Protein AF-A0A561E0Z5-F1 (afdb_monomer_lite)

Foldseek 3Di:
DDDDDDDDDDDDDDDDDDDPPDDPPPDPDPPLLDLDLLAHAQWKFKQLAQDSPSSDGPDIDRWFFKDFDDPRFAWIKIAANYDQFKWKWFAQDHRRHRTDDTDTHGDMDTDGCNSTGIMGIGHDDDLQPWFKAWEALAAQDLVVQVVLCVQAVDRGQEYEFEQEPSDCVHRNDHAALVSLVSCVVVNYWYAYEHEDDDDQEALVVLLVSLLRSLVRCCVGNVADQAAHYEYEDDDAHALSSLLSNCVNNVVSRYAYAYEDELVDDRRLVSLLSNVVPPPQLAHAYAYAPDQDPPQERYDVRDDGLVRGDDRRNHGHDSFKYQRADCVRHVHNITMMIGRPPPINTRD

pLDDT: mean 87.63, std 17.56, range [29.02, 98.75]

Radius of gyration: 26.98 Å; chains: 1; bounding box: 62×40×118 Å

Structure (mmCIF, N/CA/C/O backbone):
data_AF-A0A561E0Z5-F1
#
_entry.id   AF-A0A561E0Z5-F1
#
loop_
_atom_site.group_PDB
_atom_site.id
_atom_site.type_symbol
_atom_site.label_atom_id
_atom_site.label_alt_id
_atom_site.label_comp_id
_atom_site.label_asym_id
_atom_site.label_entity_id
_atom_site.label_seq_id
_atom_site.pdbx_PDB_ins_code
_atom_site.Cartn_x
_atom_site.Cartn_y
_atom_site.Cartn_z
_atom_site.occupancy
_atom_site.B_iso_or_equiv
_atom_site.auth_seq_id
_atom_site.auth_comp_id
_atom_site.auth_asym_id
_atom_site.auth_atom_id
_atom_site.pdbx_PDB_model_num
ATOM 1 N N . MET A 1 1 ? 36.466 -12.893 87.676 1.00 37.06 1 MET A N 1
ATOM 2 C CA . MET A 1 1 ? 37.333 -13.293 86.542 1.00 37.06 1 MET A CA 1
ATOM 3 C C . MET A 1 1 ? 36.523 -13.099 85.260 1.00 37.06 1 MET A C 1
ATOM 5 O O . MET A 1 1 ? 35.406 -13.580 85.225 1.00 37.06 1 MET A O 1
ATOM 9 N N . ARG A 1 2 ? 36.927 -12.176 84.363 1.00 38.09 2 ARG A N 1
ATOM 10 C CA . ARG A 1 2 ? 37.293 -12.450 82.946 1.00 38.09 2 ARG A CA 1
ATOM 11 C C . ARG A 1 2 ? 36.258 -13.349 82.223 1.00 38.09 2 ARG A C 1
ATOM 13 O O . ARG A 1 2 ? 36.150 -14.498 82.605 1.00 38.09 2 ARG A O 1
ATOM 20 N N . LYS A 1 3 ? 35.540 -12.966 81.156 1.00 32.44 3 LYS A N 1
ATOM 21 C CA . LYS A 1 3 ? 35.884 -12.166 79.959 1.00 32.44 3 LYS A CA 1
ATOM 22 C C . LYS A 1 3 ? 34.632 -12.051 79.042 1.00 32.44 3 LYS A C 1
ATOM 24 O O . LYS A 1 3 ? 33.872 -13.005 79.015 1.00 32.44 3 LYS A O 1
ATOM 29 N N . LEU A 1 4 ? 34.543 -10.938 78.285 1.00 40.97 4 LEU A N 1
ATOM 30 C CA . LEU A 1 4 ? 34.280 -10.778 76.823 1.00 40.97 4 LEU A CA 1
ATOM 31 C C . LEU A 1 4 ? 33.096 -11.554 76.183 1.00 40.97 4 LEU A C 1
ATOM 33 O O . LEU A 1 4 ? 32.949 -12.737 76.424 1.00 40.97 4 LEU A O 1
ATOM 37 N N . SER A 1 5 ? 32.301 -11.088 75.215 1.00 34.78 5 SER A N 1
ATOM 38 C CA . SER A 1 5 ? 32.174 -9.869 74.400 1.00 34.78 5 SER A CA 1
ATOM 39 C C . SER A 1 5 ? 31.054 -10.124 73.371 1.00 34.78 5 SER A C 1
ATOM 41 O O . SER A 1 5 ? 30.847 -11.277 73.000 1.00 34.78 5 SER A O 1
ATOM 43 N N . LYS A 1 6 ? 30.494 -9.047 72.797 1.00 36.75 6 LYS A N 1
ATOM 44 C CA . LYS A 1 6 ? 30.332 -8.769 71.343 1.00 36.75 6 LYS A CA 1
ATOM 45 C C . LYS A 1 6 ? 28.962 -8.168 71.005 1.00 36.75 6 LYS A C 1
ATOM 47 O O . LYS A 1 6 ? 27.970 -8.862 70.834 1.00 36.75 6 LYS A O 1
ATOM 52 N N . VAL A 1 7 ? 28.989 -6.846 70.851 1.00 40.34 7 VAL A N 1
ATOM 53 C CA . VAL A 1 7 ? 28.034 -6.029 70.097 1.00 40.34 7 VAL A CA 1
ATOM 54 C C . VAL A 1 7 ? 28.362 -6.193 68.608 1.00 40.34 7 VAL A C 1
ATOM 56 O O . VAL A 1 7 ? 29.529 -6.085 68.230 1.00 40.34 7 VAL A O 1
ATOM 59 N N . ALA A 1 8 ? 27.358 -6.478 67.779 1.00 38.62 8 ALA A N 1
ATOM 60 C CA . ALA A 1 8 ? 27.486 -6.504 66.324 1.00 38.62 8 ALA A CA 1
ATOM 61 C C . ALA A 1 8 ? 27.170 -5.116 65.748 1.00 38.62 8 ALA A C 1
ATOM 63 O O . ALA A 1 8 ? 26.176 -4.490 66.113 1.00 38.62 8 ALA A O 1
ATOM 64 N N . ALA A 1 9 ? 28.067 -4.643 64.885 1.00 37.50 9 ALA A N 1
ATOM 65 C CA . ALA A 1 9 ? 28.047 -3.332 64.261 1.00 37.50 9 ALA A CA 1
ATOM 66 C C . ALA A 1 9 ? 27.071 -3.261 63.077 1.00 37.50 9 ALA A C 1
ATOM 68 O O . ALA A 1 9 ? 26.908 -4.214 62.317 1.00 37.50 9 ALA A O 1
ATOM 69 N N . LEU A 1 10 ? 26.474 -2.081 62.926 1.00 38.50 10 LEU A N 1
ATOM 70 C CA . LEU A 1 10 ? 25.640 -1.651 61.813 1.00 38.50 10 LEU A CA 1
ATOM 71 C C . LEU A 1 10 ? 26.551 -1.268 60.631 1.00 38.50 10 LEU A C 1
ATOM 73 O O . LEU A 1 10 ? 27.353 -0.342 60.752 1.00 38.50 10 LEU A O 1
ATOM 77 N N . SER A 1 11 ? 26.449 -1.963 59.498 1.00 38.22 11 SER A N 1
ATOM 78 C CA . SER A 1 11 ? 27.146 -1.588 58.260 1.00 38.22 11 SER A CA 1
ATOM 79 C C . SER A 1 11 ? 26.185 -0.873 57.314 1.00 38.22 11 SER A C 1
ATOM 81 O O . SER A 1 11 ? 25.260 -1.472 56.773 1.00 38.22 11 SER A O 1
ATOM 83 N N . VAL A 1 12 ? 26.425 0.424 57.124 1.00 45.97 12 VAL A N 1
ATOM 84 C CA . VAL A 1 12 ? 25.827 1.252 56.072 1.00 45.97 12 VAL A CA 1
ATOM 85 C C . VAL A 1 12 ? 26.483 0.863 54.747 1.00 45.97 12 VAL A C 1
ATOM 87 O O . VAL A 1 12 ? 27.684 1.053 54.574 1.00 45.97 12 VAL A O 1
ATOM 90 N N . VAL A 1 13 ? 25.706 0.302 53.821 1.00 43.75 13 VAL A N 1
ATOM 91 C CA . VAL A 1 13 ? 26.139 0.061 52.439 1.00 43.75 13 VAL A CA 1
ATOM 92 C C . VAL A 1 13 ? 25.748 1.277 51.607 1.00 43.75 13 VAL A C 1
ATOM 94 O O . VAL A 1 13 ? 24.579 1.483 51.289 1.00 43.75 13 VAL A O 1
ATOM 97 N N . THR A 1 14 ? 26.731 2.100 51.262 1.00 42.47 14 THR A N 1
ATOM 98 C CA . THR A 1 14 ? 26.621 3.137 50.236 1.00 42.47 14 THR A CA 1
ATOM 99 C C . THR A 1 14 ? 26.687 2.481 48.854 1.00 42.47 14 THR A C 1
ATOM 101 O O . THR A 1 14 ? 27.750 2.054 48.410 1.00 42.47 14 THR A O 1
ATOM 104 N N . LEU A 1 15 ? 25.545 2.383 48.162 1.00 40.91 15 LEU A N 1
ATOM 105 C CA . LEU A 1 15 ? 25.508 2.018 46.743 1.00 40.91 15 LEU A CA 1
ATOM 106 C C . LEU A 1 15 ? 25.906 3.225 45.885 1.00 40.91 15 LEU A C 1
ATOM 108 O O . LEU A 1 15 ? 25.124 4.152 45.675 1.00 40.91 15 LEU A O 1
ATOM 112 N N . SER A 1 16 ? 27.126 3.186 45.364 1.00 40.22 16 SER A N 1
ATOM 113 C CA . SER A 1 16 ? 27.599 4.064 44.297 1.00 40.22 16 SER A CA 1
ATOM 114 C C . SER A 1 16 ? 26.973 3.623 42.968 1.00 40.22 16 SER A C 1
ATOM 116 O O . SER A 1 16 ? 27.351 2.589 42.422 1.00 40.22 16 SER A O 1
ATOM 118 N N . PHE A 1 17 ? 26.019 4.389 42.431 1.00 40.19 17 PHE A N 1
ATOM 119 C CA . PHE A 1 17 ? 25.543 4.215 41.054 1.00 40.19 17 PHE A CA 1
ATOM 120 C C . PHE A 1 17 ? 26.553 4.836 40.082 1.00 40.19 17 PHE A C 1
ATOM 122 O O . PHE A 1 17 ? 26.497 6.025 39.774 1.00 40.19 17 PHE A O 1
ATOM 129 N N . SER A 1 18 ? 27.489 4.034 39.586 1.00 38.66 18 SER A N 1
ATOM 130 C CA . SER A 1 18 ? 28.239 4.348 38.371 1.00 38.66 18 SER A CA 1
ATOM 131 C C . SER A 1 18 ? 27.321 4.119 37.170 1.00 38.66 18 SER A C 1
ATOM 133 O O . SER A 1 18 ? 26.997 2.985 36.829 1.00 38.66 18 SER A O 1
ATOM 135 N N . VAL A 1 19 ? 26.878 5.204 36.533 1.00 41.06 19 VAL A N 1
ATOM 136 C CA . VAL A 1 19 ? 26.197 5.158 35.233 1.00 41.06 19 VAL A CA 1
ATOM 137 C C . VAL A 1 19 ? 27.253 4.805 34.182 1.00 41.06 19 VAL A C 1
ATOM 139 O O . VAL A 1 19 ? 28.158 5.615 33.962 1.00 41.06 19 VAL A O 1
ATOM 142 N N . PRO A 1 20 ? 27.205 3.635 33.518 1.00 40.84 20 PRO A N 1
ATOM 143 C CA . PRO A 1 20 ? 27.996 3.454 32.318 1.00 40.84 20 PRO A CA 1
ATOM 144 C C . PRO A 1 20 ? 27.428 4.409 31.267 1.00 40.84 20 PRO A C 1
ATOM 146 O O . PRO A 1 20 ? 26.274 4.286 30.854 1.00 40.84 20 PRO A O 1
ATOM 149 N N . VAL A 1 21 ? 28.237 5.381 30.846 1.00 44.81 21 VAL A N 1
ATOM 150 C CA . VAL A 1 21 ? 28.018 6.113 29.598 1.00 44.81 21 VAL A CA 1
ATOM 151 C C . VAL A 1 21 ? 28.141 5.065 28.497 1.00 44.81 21 VAL A C 1
ATOM 153 O O . VAL A 1 21 ? 29.238 4.722 28.059 1.00 44.81 21 VAL A O 1
ATOM 156 N N . GLY A 1 22 ? 27.009 4.451 28.157 1.00 40.03 22 GLY A N 1
ATOM 157 C CA . GLY A 1 22 ? 26.916 3.466 27.099 1.00 40.03 22 GLY A CA 1
ATOM 158 C C . GLY A 1 22 ? 27.410 4.107 25.817 1.00 40.03 22 GLY A C 1
ATOM 159 O O . GLY A 1 22 ? 26.859 5.112 25.367 1.00 40.03 22 GLY A O 1
ATOM 160 N N . ALA A 1 23 ? 28.468 3.532 25.251 1.00 40.94 23 ALA A N 1
ATOM 161 C CA . ALA A 1 23 ? 28.836 3.770 23.874 1.00 40.94 23 ALA A CA 1
ATOM 162 C C . ALA A 1 23 ? 27.564 3.636 23.034 1.00 40.94 23 ALA A C 1
ATOM 164 O O . ALA A 1 23 ? 26.913 2.588 23.054 1.00 40.94 23 ALA A O 1
ATOM 165 N N . PHE A 1 24 ? 27.189 4.704 22.332 1.00 39.66 24 PHE A N 1
ATOM 166 C CA . PHE A 1 24 ? 26.231 4.595 21.249 1.00 39.66 24 PHE A CA 1
ATOM 167 C C . PHE A 1 24 ? 26.826 3.585 20.271 1.00 39.66 24 PHE A C 1
ATOM 169 O O . PHE A 1 24 ? 27.739 3.908 19.512 1.00 39.66 24 PHE A O 1
ATOM 176 N N . ALA A 1 25 ? 26.357 2.339 20.331 1.00 37.47 25 ALA A N 1
ATOM 177 C CA . ALA A 1 25 ? 26.511 1.421 19.227 1.00 37.47 25 ALA A CA 1
ATOM 178 C C . ALA A 1 25 ? 25.822 2.121 18.061 1.00 37.47 25 ALA A C 1
ATOM 180 O O . ALA A 1 25 ? 24.594 2.238 18.038 1.00 37.47 25 ALA A O 1
ATOM 181 N N . ALA A 1 26 ? 26.623 2.687 17.157 1.00 36.12 26 ALA A N 1
ATOM 182 C CA . ALA A 1 26 ? 26.130 3.152 15.881 1.00 36.12 26 ALA A CA 1
ATOM 183 C C . ALA A 1 26 ? 25.264 2.018 15.331 1.00 36.12 26 ALA A C 1
ATOM 185 O O . ALA A 1 26 ? 25.728 0.877 15.232 1.00 36.12 26 ALA A O 1
ATOM 186 N N . ALA A 1 27 ? 23.991 2.313 15.053 1.00 36.53 27 ALA A N 1
ATOM 187 C CA . ALA A 1 27 ? 23.159 1.394 14.298 1.00 36.53 27 ALA A CA 1
ATOM 188 C C . ALA A 1 27 ? 23.985 0.953 13.082 1.00 36.53 27 ALA A C 1
ATOM 190 O O . ALA A 1 27 ? 24.657 1.815 12.501 1.00 36.53 27 ALA A O 1
ATOM 191 N N . PRO A 1 28 ? 24.015 -0.343 12.720 1.00 31.77 28 PRO A N 1
ATOM 192 C CA . PRO A 1 28 ? 24.740 -0.764 11.537 1.00 31.77 28 PRO A CA 1
ATOM 193 C C . PRO A 1 28 ? 24.226 0.097 10.388 1.00 31.77 28 PRO A C 1
ATOM 195 O O . PRO A 1 28 ? 23.055 0.014 10.013 1.00 31.77 28 PRO A O 1
ATOM 198 N N . HIS A 1 29 ? 25.082 0.993 9.892 1.00 30.03 29 HIS A N 1
ATOM 199 C CA . HIS A 1 29 ? 24.828 1.677 8.642 1.00 30.03 29 HIS A CA 1
ATOM 200 C C . HIS A 1 29 ? 24.530 0.560 7.655 1.00 30.03 29 HIS A C 1
ATOM 202 O O . HIS A 1 29 ? 25.357 -0.340 7.501 1.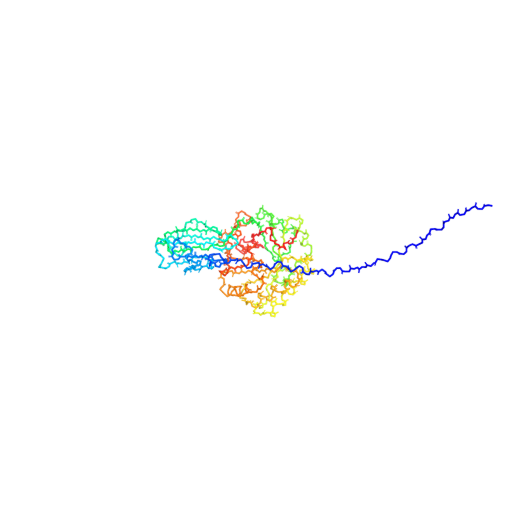00 30.03 29 HIS A O 1
ATOM 208 N N . ALA A 1 30 ? 23.335 0.575 7.059 1.00 30.59 30 ALA A N 1
ATOM 209 C CA . ALA A 1 30 ? 23.027 -0.299 5.945 1.00 30.59 30 ALA A CA 1
ATOM 210 C C . ALA A 1 30 ? 24.180 -0.130 4.957 1.00 30.59 30 ALA A C 1
ATOM 212 O O . ALA A 1 30 ? 24.370 0.953 4.397 1.00 30.59 30 ALA A O 1
ATOM 213 N N . THR A 1 31 ? 25.028 -1.151 4.852 1.00 29.02 31 THR A N 1
ATOM 214 C CA . THR A 1 31 ? 26.127 -1.146 3.905 1.00 29.02 31 THR A CA 1
ATOM 215 C C . THR A 1 31 ? 25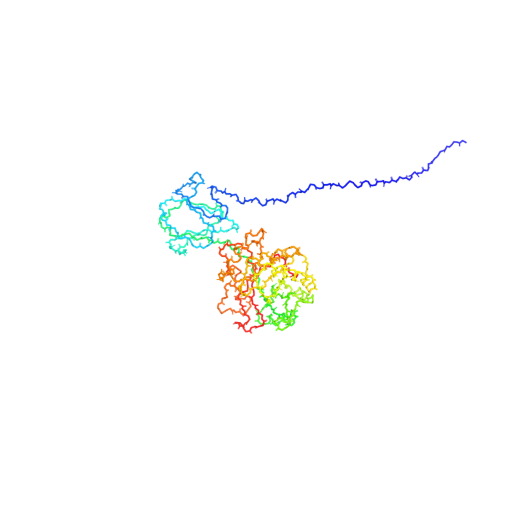.474 -0.957 2.552 1.00 29.02 31 THR A C 1
ATOM 217 O O . THR A 1 31 ? 24.605 -1.744 2.171 1.00 29.02 31 THR A O 1
ATOM 220 N N . ALA A 1 32 ? 25.819 0.137 1.867 1.00 34.12 32 ALA A N 1
ATOM 221 C CA . ALA A 1 32 ? 25.410 0.339 0.490 1.00 34.12 32 ALA A CA 1
ATOM 222 C C . ALA A 1 32 ? 25.688 -0.975 -0.239 1.00 34.12 32 ALA A C 1
ATOM 224 O O . ALA A 1 32 ? 26.821 -1.466 -0.197 1.00 34.12 32 ALA A O 1
ATOM 225 N N . ALA A 1 33 ? 24.639 -1.594 -0.785 1.00 51.72 33 ALA A N 1
ATOM 226 C CA . ALA A 1 33 ? 24.779 -2.863 -1.472 1.00 51.72 33 ALA A CA 1
ATOM 227 C C . ALA A 1 33 ? 25.887 -2.684 -2.521 1.00 51.72 33 ALA A C 1
ATOM 229 O O . ALA A 1 33 ? 25.871 -1.736 -3.312 1.00 51.72 33 ALA A O 1
ATOM 230 N N . SER A 1 34 ? 26.943 -3.485 -2.402 1.00 61.97 34 SER A N 1
ATOM 231 C CA . SER A 1 34 ? 28.213 -3.179 -3.047 1.00 61.97 34 SER A CA 1
ATOM 232 C C . SER A 1 34 ? 28.105 -3.368 -4.556 1.00 61.97 34 SER A C 1
ATOM 234 O O . SER A 1 34 ? 27.468 -4.297 -5.055 1.00 61.97 34 SER A O 1
ATOM 236 N N . SER A 1 35 ? 28.755 -2.483 -5.312 1.00 84.12 35 SER A N 1
ATOM 237 C CA . SER A 1 35 ? 28.951 -2.707 -6.739 1.00 84.12 35 SER A CA 1
ATOM 238 C C . SER A 1 35 ? 29.786 -3.975 -6.940 1.00 84.12 35 SER A C 1
ATOM 240 O O . SER A 1 35 ? 30.898 -4.063 -6.414 1.00 84.12 35 SER A O 1
ATOM 242 N N . SER A 1 36 ? 29.288 -4.923 -7.727 1.00 92.44 36 SER A N 1
ATOM 243 C CA . SER A 1 36 ? 29.967 -6.183 -8.029 1.00 92.44 36 SER A CA 1
ATOM 244 C C . SER A 1 36 ? 30.355 -6.188 -9.501 1.00 92.44 36 SER A C 1
ATOM 246 O O . SER A 1 36 ? 29.536 -5.890 -10.367 1.00 92.44 36 SER A O 1
ATOM 248 N N . HIS A 1 37 ? 31.634 -6.420 -9.799 1.00 95.56 37 HIS A N 1
ATOM 249 C CA . HIS A 1 37 ? 32.184 -6.312 -11.156 1.00 95.56 37 HIS A CA 1
ATOM 250 C C . HIS A 1 37 ? 31.862 -4.981 -11.870 1.00 95.56 37 HIS A C 1
ATOM 252 O O . HIS A 1 37 ? 31.695 -4.934 -13.090 1.00 95.56 37 HIS A O 1
ATOM 258 N N . GLY A 1 38 ? 31.752 -3.889 -11.104 1.00 94.81 38 GLY A N 1
ATOM 259 C CA . GLY A 1 38 ? 31.366 -2.558 -11.595 1.00 94.81 38 GLY A CA 1
ATOM 260 C C . GLY A 1 38 ? 29.903 -2.425 -12.032 1.00 94.81 38 GLY A C 1
ATOM 261 O O . GLY A 1 38 ? 29.507 -1.370 -12.540 1.00 94.81 38 GLY A O 1
ATOM 262 N N . CYS A 1 39 ? 29.096 -3.463 -11.804 1.00 96.75 39 CYS A N 1
ATOM 263 C CA . CYS A 1 39 ? 27.647 -3.393 -11.844 1.00 96.75 39 CYS A CA 1
ATOM 264 C C . CYS A 1 39 ? 27.135 -2.840 -10.505 1.00 96.75 39 CYS A C 1
ATOM 266 O O . CYS A 1 39 ? 27.436 -3.438 -9.469 1.00 96.75 39 CYS A O 1
ATOM 268 N N . PRO A 1 40 ? 26.425 -1.699 -10.469 1.00 94.31 40 PRO A N 1
ATOM 269 C CA . PRO A 1 40 ? 25.802 -1.202 -9.243 1.00 94.31 40 PRO A CA 1
ATOM 270 C C . PRO A 1 40 ? 24.836 -2.233 -8.653 1.00 94.31 40 PRO A C 1
ATOM 272 O O . PRO A 1 40 ? 24.281 -3.059 -9.376 1.00 94.31 40 PRO A O 1
ATOM 275 N N . ALA A 1 41 ? 24.659 -2.229 -7.335 1.00 88.06 41 ALA A N 1
ATOM 276 C CA . ALA A 1 41 ? 23.625 -3.058 -6.733 1.00 88.06 41 ALA A CA 1
ATOM 277 C C . ALA A 1 41 ? 22.241 -2.517 -7.097 1.00 88.06 41 ALA A C 1
ATOM 279 O O . ALA A 1 41 ? 22.008 -1.313 -7.018 1.00 88.06 41 ALA A O 1
ATOM 280 N N . GLY A 1 42 ? 21.329 -3.415 -7.462 1.00 86.50 42 GLY A N 1
ATOM 281 C CA . GLY A 1 42 ? 20.024 -3.048 -8.015 1.00 86.50 42 GLY A CA 1
ATOM 282 C C . GLY A 1 42 ? 19.962 -3.121 -9.542 1.00 86.50 42 GLY A C 1
ATOM 283 O O . GLY A 1 42 ? 18.858 -3.137 -10.078 1.00 86.50 42 GLY A O 1
ATOM 284 N N . ASP A 1 43 ? 21.102 -3.254 -10.227 1.00 96.06 43 ASP A N 1
ATOM 285 C CA . ASP A 1 43 ? 21.167 -3.226 -11.689 1.00 96.06 43 ASP A CA 1
ATOM 286 C C . ASP A 1 43 ? 21.317 -4.626 -12.302 1.00 96.06 43 ASP A C 1
ATOM 288 O O . ASP A 1 43 ? 21.955 -5.526 -11.751 1.00 96.06 43 ASP A O 1
ATOM 292 N N . VAL A 1 44 ? 20.812 -4.777 -13.525 1.00 97.88 44 VAL A N 1
ATOM 293 C CA . VAL A 1 44 ? 21.305 -5.770 -14.484 1.00 97.88 44 VAL A CA 1
ATOM 294 C C . VAL A 1 44 ? 22.329 -5.104 -15.385 1.00 97.88 44 VAL A C 1
ATOM 296 O O . VAL A 1 44 ? 22.066 -4.049 -15.964 1.00 97.88 44 VAL A O 1
ATOM 299 N N . CYS A 1 45 ? 23.476 -5.748 -15.566 1.00 98.31 45 CYS A N 1
ATOM 300 C CA . CYS A 1 45 ? 24.544 -5.240 -16.412 1.00 98.31 45 CYS A CA 1
ATOM 301 C C . CYS A 1 45 ? 24.879 -6.189 -17.558 1.00 98.31 45 CYS A C 1
ATOM 303 O O . CYS A 1 45 ? 24.885 -7.409 -17.392 1.00 98.31 45 CYS A O 1
ATOM 305 N N . ILE A 1 46 ? 25.212 -5.610 -18.711 1.00 98.44 46 ILE A N 1
ATOM 306 C CA . ILE A 1 46 ? 25.733 -6.329 -19.877 1.00 98.44 46 ILE A CA 1
ATOM 307 C C . ILE A 1 46 ? 27.153 -5.835 -20.142 1.00 98.44 46 ILE A C 1
ATOM 309 O O . ILE A 1 46 ? 27.402 -4.628 -20.172 1.00 98.44 46 ILE A O 1
ATOM 313 N N . TYR A 1 47 ? 28.087 -6.762 -20.324 1.00 98.31 47 TYR A N 1
ATOM 314 C CA . TYR A 1 47 ? 29.486 -6.475 -20.638 1.00 98.31 47 TYR A CA 1
ATOM 315 C C . TYR A 1 47 ? 29.731 -6.639 -22.139 1.00 98.31 47 TYR A C 1
ATOM 317 O O . TYR A 1 47 ? 29.072 -7.463 -22.771 1.00 98.31 47 TYR A O 1
ATOM 325 N N . PRO A 1 48 ? 30.689 -5.910 -22.736 1.00 96.75 48 PRO A N 1
ATOM 326 C CA . PRO A 1 48 ? 30.894 -5.898 -24.190 1.00 96.75 48 PRO A CA 1
ATOM 327 C C . PRO A 1 48 ? 31.414 -7.221 -24.783 1.00 96.75 48 PRO A C 1
ATOM 329 O O . PRO A 1 48 ? 31.579 -7.315 -25.993 1.00 96.75 48 PRO A O 1
ATOM 332 N N . GLY A 1 49 ? 31.681 -8.235 -23.957 1.00 96.38 49 GLY A N 1
ATOM 333 C CA . GLY A 1 49 ? 32.088 -9.570 -24.386 1.00 96.38 49 GLY A CA 1
ATOM 334 C C . GLY A 1 49 ? 31.826 -10.614 -23.300 1.00 96.38 49 GLY A C 1
ATOM 335 O O . GLY A 1 49 ? 31.279 -10.291 -22.245 1.00 96.38 49 GLY A O 1
ATOM 336 N N . ALA A 1 50 ? 32.264 -11.854 -23.527 1.00 96.94 50 ALA A N 1
ATOM 337 C CA . ALA A 1 50 ? 32.171 -12.976 -22.580 1.00 96.94 50 ALA A CA 1
ATOM 338 C C . ALA A 1 50 ? 33.201 -12.891 -21.427 1.00 96.94 50 ALA A C 1
ATOM 340 O O . ALA A 1 50 ? 33.950 -13.827 -21.154 1.00 96.94 50 ALA A O 1
ATOM 341 N N . SER A 1 51 ? 33.324 -11.722 -20.794 1.00 96.62 51 SER A N 1
ATOM 342 C CA . SER A 1 51 ? 34.197 -11.496 -19.640 1.00 96.62 51 SER A CA 1
ATOM 343 C C . SER A 1 51 ? 33.700 -10.313 -18.807 1.00 96.62 51 SER A C 1
ATOM 345 O O . SER A 1 51 ? 32.847 -9.544 -19.244 1.00 96.62 51 SER A O 1
ATOM 347 N N . TRP A 1 52 ? 34.280 -10.115 -17.622 1.00 96.69 52 TRP A N 1
ATOM 348 C CA . TRP A 1 52 ? 33.987 -8.952 -16.777 1.00 96.69 52 TRP A CA 1
ATOM 349 C C . TRP A 1 52 ? 34.536 -7.624 -17.324 1.00 96.69 52 TRP A C 1
ATOM 351 O O . TRP A 1 52 ? 34.281 -6.582 -16.725 1.00 96.69 52 TRP A O 1
ATOM 361 N N . ASN A 1 53 ? 35.298 -7.635 -18.428 1.00 96.31 53 ASN A N 1
ATOM 362 C CA . ASN A 1 53 ? 35.834 -6.443 -19.097 1.00 96.31 53 ASN A CA 1
ATOM 363 C C . ASN A 1 53 ? 36.442 -5.411 -18.123 1.00 96.31 53 ASN A C 1
ATOM 365 O O . ASN A 1 53 ? 36.027 -4.255 -18.080 1.00 96.31 53 ASN A O 1
ATOM 369 N N . ASN A 1 54 ? 37.381 -5.841 -17.273 1.00 96.25 54 ASN A N 1
ATOM 370 C CA . ASN A 1 54 ? 37.973 -4.996 -16.225 1.00 96.25 54 ASN A CA 1
ATOM 371 C C . ASN A 1 54 ? 36.929 -4.338 -15.301 1.00 96.25 54 ASN A C 1
ATOM 373 O O . ASN A 1 54 ? 37.090 -3.186 -14.900 1.00 96.25 54 ASN A O 1
ATOM 377 N N . ASN A 1 55 ? 35.857 -5.071 -14.984 1.00 96.75 55 ASN A N 1
ATOM 378 C CA . ASN A 1 55 ? 34.714 -4.615 -14.196 1.00 96.75 55 ASN A CA 1
ATOM 379 C C . ASN A 1 55 ? 34.001 -3.395 -14.817 1.00 96.75 55 ASN A C 1
ATOM 381 O O . ASN A 1 55 ? 33.555 -2.500 -14.103 1.00 96.75 55 ASN A O 1
ATOM 385 N N . LYS A 1 56 ? 33.920 -3.324 -16.153 1.00 97.00 56 LYS A N 1
ATOM 386 C CA . LYS A 1 56 ? 33.275 -2.218 -16.884 1.00 97.00 56 LYS A CA 1
ATOM 387 C C . LYS A 1 56 ? 32.174 -2.744 -17.809 1.00 97.00 56 LYS A C 1
ATOM 389 O O . LYS A 1 56 ? 32.475 -3.137 -18.943 1.00 97.00 56 LYS A O 1
ATOM 394 N N . PRO A 1 57 ? 30.910 -2.763 -17.356 1.00 97.19 57 PRO A N 1
ATOM 395 C CA . PRO A 1 57 ? 29.791 -3.096 -18.228 1.00 97.19 57 PRO A CA 1
ATOM 396 C C . PRO A 1 57 ? 29.551 -1.987 -19.263 1.00 97.19 57 PRO A C 1
ATOM 398 O O . PRO A 1 57 ? 29.808 -0.813 -18.993 1.00 97.19 57 PRO A O 1
ATOM 401 N N . SER A 1 58 ? 29.048 -2.359 -20.440 1.00 96.50 58 SER A N 1
ATOM 402 C CA . SER A 1 58 ? 28.656 -1.428 -21.505 1.00 96.50 58 SER A CA 1
ATOM 403 C C . SER A 1 58 ? 27.223 -0.924 -21.345 1.00 96.50 58 SER A C 1
ATOM 405 O O . SER A 1 58 ? 26.915 0.171 -21.804 1.00 96.50 58 SER A O 1
ATOM 407 N N . LEU A 1 59 ? 26.353 -1.702 -20.694 1.00 97.81 59 LEU A N 1
ATOM 408 C CA . LEU A 1 59 ? 24.956 -1.347 -20.439 1.00 97.81 59 LEU A CA 1
ATOM 409 C C . LEU A 1 59 ? 24.584 -1.668 -18.991 1.00 97.81 59 LEU A C 1
ATOM 411 O O . LEU A 1 59 ? 25.069 -2.653 -18.428 1.00 97.81 59 LEU A O 1
ATOM 415 N N . LYS A 1 60 ? 23.715 -0.838 -18.412 1.00 97.88 60 LYS A N 1
ATOM 416 C CA . LYS A 1 60 ? 23.189 -0.969 -17.050 1.00 97.88 60 LYS A CA 1
ATOM 417 C C . LYS A 1 60 ? 21.699 -0.657 -17.059 1.00 97.88 60 LYS A C 1
ATOM 419 O O . LYS A 1 60 ? 21.291 0.338 -17.657 1.00 97.88 60 LYS A O 1
ATOM 424 N N . TYR A 1 61 ? 20.914 -1.494 -16.400 1.00 96.19 61 TYR A N 1
ATOM 425 C CA . TYR A 1 61 ? 19.463 -1.386 -16.343 1.00 96.19 61 TYR A CA 1
ATOM 426 C C . TYR A 1 61 ? 19.006 -1.517 -14.899 1.00 96.19 61 TYR A C 1
ATOM 428 O O . TYR A 1 61 ? 19.256 -2.540 -14.271 1.00 96.19 61 TYR A O 1
ATOM 436 N N . TYR A 1 62 ? 18.329 -0.490 -14.394 1.00 91.81 62 TYR A N 1
ATOM 437 C CA . TYR A 1 62 ? 17.818 -0.457 -13.022 1.00 91.81 62 TYR A CA 1
ATOM 438 C C . TYR A 1 62 ? 16.292 -0.607 -12.967 1.00 91.81 62 TYR A C 1
ATOM 440 O O . TYR A 1 62 ? 15.760 -1.312 -12.113 1.00 91.81 62 TYR A O 1
ATOM 448 N N . SER A 1 63 ? 15.567 0.038 -13.887 1.00 87.06 63 SER A N 1
ATOM 449 C CA . SER A 1 63 ? 14.104 0.027 -13.874 1.00 87.06 63 SER A CA 1
ATOM 450 C C . SER A 1 63 ? 13.529 -1.325 -14.299 1.00 87.06 63 SER A C 1
ATOM 452 O O . SER A 1 63 ? 14.029 -1.983 -15.214 1.00 87.06 63 SER A O 1
ATOM 454 N N . TYR A 1 64 ? 12.445 -1.739 -13.641 1.00 88.88 64 TYR A N 1
ATOM 455 C CA . TYR A 1 64 ? 11.702 -2.940 -14.017 1.00 88.88 64 TYR A CA 1
ATOM 456 C C . TYR A 1 64 ? 10.964 -2.755 -15.349 1.00 88.88 64 TYR A C 1
ATOM 458 O O . TYR A 1 64 ? 10.713 -1.636 -15.794 1.00 88.88 64 TYR A O 1
ATOM 466 N N . GLY A 1 65 ? 10.610 -3.871 -15.984 1.00 87.38 65 GLY A N 1
ATOM 467 C CA . GLY A 1 65 ? 9.983 -3.901 -17.301 1.00 87.38 65 GLY A CA 1
ATOM 468 C C . GLY A 1 65 ? 10.930 -4.379 -18.400 1.00 87.38 65 GLY A C 1
ATOM 469 O O . GLY A 1 65 ? 11.992 -4.952 -18.140 1.00 87.38 65 GLY A O 1
ATOM 470 N N . ALA A 1 66 ? 10.496 -4.208 -19.647 1.00 93.25 66 ALA A N 1
ATOM 471 C CA . ALA A 1 66 ? 11.242 -4.642 -20.819 1.00 93.25 66 ALA A CA 1
ATOM 472 C C . ALA A 1 66 ? 12.162 -3.537 -21.353 1.00 93.25 66 ALA A C 1
ATOM 474 O O . ALA A 1 66 ? 11.740 -2.397 -21.527 1.00 93.25 66 ALA A O 1
ATOM 475 N N . HIS A 1 67 ? 13.391 -3.910 -21.704 1.00 96.75 67 HIS A N 1
ATOM 476 C CA . HIS A 1 67 ? 14.410 -3.026 -22.262 1.00 96.75 67 HIS A CA 1
ATOM 477 C C . HIS A 1 67 ? 14.900 -3.583 -23.587 1.00 96.75 67 HIS A C 1
ATOM 479 O O . HIS A 1 67 ? 15.520 -4.646 -23.622 1.00 96.75 67 HIS A O 1
ATOM 485 N N . ASN A 1 68 ? 14.627 -2.879 -24.685 1.00 97.06 68 ASN A N 1
ATOM 486 C CA . ASN A 1 68 ? 15.108 -3.291 -26.001 1.00 97.06 68 ASN A CA 1
ATOM 487 C C . ASN A 1 68 ? 16.625 -3.107 -26.099 1.00 97.06 68 ASN A C 1
ATOM 489 O O . ASN A 1 68 ? 17.154 -2.026 -25.832 1.00 97.06 68 ASN A O 1
ATOM 493 N N . LEU A 1 69 ? 17.311 -4.162 -26.523 1.00 96.69 69 LEU A N 1
ATOM 494 C CA . LEU A 1 69 ? 18.734 -4.137 -26.811 1.00 96.69 69 LEU A CA 1
ATOM 495 C C . LEU A 1 69 ? 18.946 -3.627 -28.237 1.00 96.69 69 LEU A C 1
ATOM 497 O O . LEU A 1 69 ? 18.218 -3.984 -29.162 1.00 96.69 69 LEU A O 1
ATOM 501 N N . LYS A 1 70 ? 19.959 -2.782 -28.421 1.00 94.12 70 LYS A N 1
ATOM 502 C CA . LYS A 1 70 ? 20.396 -2.319 -29.740 1.00 94.12 70 LYS A CA 1
ATOM 503 C C . LYS A 1 70 ? 21.882 -2.592 -29.894 1.00 94.12 70 LYS A C 1
ATOM 505 O O . LYS A 1 70 ? 22.656 -2.362 -28.964 1.00 94.12 70 LYS A O 1
ATOM 510 N N . ASN A 1 71 ? 22.266 -3.057 -31.080 1.00 93.81 71 ASN A N 1
ATOM 511 C CA . ASN A 1 71 ? 23.659 -3.283 -31.466 1.00 93.81 71 ASN A CA 1
ATOM 512 C C . ASN A 1 71 ? 24.438 -4.192 -30.492 1.00 93.81 71 ASN A C 1
ATOM 514 O O . ASN A 1 71 ? 25.615 -3.952 -30.241 1.00 93.81 71 ASN A O 1
ATOM 518 N N . GLN A 1 72 ? 23.777 -5.200 -29.912 1.00 95.50 72 GLN A N 1
ATOM 519 C CA . GLN A 1 72 ? 24.435 -6.248 -29.129 1.00 95.50 72 GLN A CA 1
ATOM 520 C C . GLN A 1 72 ? 24.581 -7.476 -30.026 1.00 95.50 72 G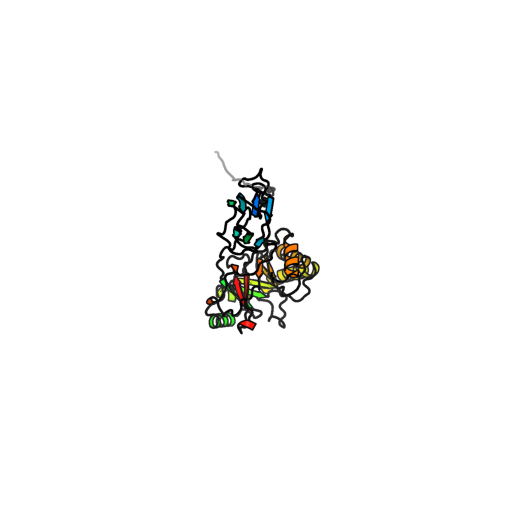LN A C 1
ATOM 522 O O . GLN A 1 72 ? 23.585 -8.030 -30.484 1.00 95.50 72 GLN A O 1
ATOM 527 N N . PHE A 1 73 ? 25.817 -7.863 -30.322 1.00 95.25 73 PHE A N 1
ATOM 528 C CA . PHE A 1 73 ? 26.126 -8.939 -31.257 1.00 95.25 73 PHE A CA 1
ATOM 529 C C . PHE A 1 73 ? 27.187 -9.847 -30.654 1.00 95.25 73 PHE A C 1
ATOM 531 O O . PHE A 1 73 ? 28.122 -9.380 -30.010 1.00 95.25 73 PHE A O 1
ATOM 538 N N . ASN A 1 74 ? 27.108 -11.136 -30.972 1.00 97.06 74 ASN A N 1
ATOM 539 C CA . ASN A 1 74 ? 27.988 -12.177 -30.449 1.00 97.06 74 ASN A CA 1
ATOM 540 C C . ASN A 1 74 ? 27.797 -12.389 -28.941 1.00 97.06 74 ASN A C 1
ATOM 542 O O . ASN A 1 74 ? 26.760 -12.054 -28.368 1.00 97.06 74 ASN A O 1
ATOM 546 N N . LYS A 1 75 ? 28.781 -13.030 -28.301 1.00 97.94 75 LYS A N 1
ATOM 547 C CA . LYS A 1 75 ? 28.713 -13.366 -26.881 1.00 97.94 75 LYS A CA 1
ATOM 548 C C . LYS A 1 75 ? 28.983 -12.159 -25.992 1.00 97.94 75 LYS A C 1
ATOM 550 O O . LYS A 1 75 ? 30.056 -11.567 -26.068 1.00 97.94 75 LYS A O 1
ATOM 555 N N . HIS A 1 76 ? 28.063 -11.908 -25.074 1.00 98.38 76 HIS A N 1
ATOM 556 C CA . HIS A 1 76 ? 28.194 -10.940 -23.995 1.00 98.38 76 HIS A CA 1
ATOM 557 C C . HIS A 1 76 ? 27.973 -11.620 -22.650 1.00 98.38 76 HIS A C 1
ATOM 559 O O . HIS A 1 76 ? 27.195 -12.570 -22.544 1.00 98.38 76 HIS A O 1
ATOM 565 N N . ARG A 1 77 ? 28.602 -11.086 -21.604 1.00 98.31 77 ARG A N 1
ATOM 566 C CA . ARG A 1 77 ? 28.240 -11.433 -20.236 1.00 98.31 77 ARG A CA 1
ATOM 567 C C . ARG A 1 77 ? 27.031 -10.627 -19.798 1.00 98.31 77 ARG A C 1
ATOM 569 O O . ARG A 1 77 ? 27.067 -9.399 -19.856 1.00 98.31 77 ARG A O 1
ATOM 576 N N . VAL A 1 78 ? 26.003 -11.308 -19.309 1.00 98.25 78 VAL A N 1
ATOM 577 C CA . VAL A 1 78 ? 24.867 -10.697 -18.613 1.00 98.25 78 VAL A CA 1
ATOM 578 C C . VAL A 1 78 ? 24.991 -11.033 -17.137 1.00 98.25 78 VAL A C 1
ATOM 580 O O . VAL A 1 78 ? 25.255 -12.182 -16.794 1.00 98.25 78 VAL A O 1
ATOM 583 N N . TYR A 1 79 ? 24.827 -10.041 -16.268 1.00 98.00 79 TYR A N 1
ATOM 584 C CA . TYR A 1 79 ? 24.913 -10.206 -14.823 1.00 98.00 79 TYR A CA 1
ATOM 585 C C . TYR A 1 79 ? 23.729 -9.536 -14.138 1.00 98.00 79 TYR A C 1
ATOM 587 O O . TYR A 1 79 ? 23.480 -8.348 -14.340 1.00 98.00 79 TYR A O 1
ATOM 595 N N . ASN A 1 80 ? 23.018 -10.298 -13.315 1.00 96.69 80 ASN A N 1
ATOM 596 C CA . ASN A 1 80 ? 21.979 -9.780 -12.444 1.00 96.69 80 ASN A CA 1
ATOM 597 C C . ASN A 1 80 ? 22.595 -9.408 -11.085 1.00 96.69 80 ASN A C 1
ATOM 599 O O . ASN A 1 80 ? 22.767 -10.276 -10.230 1.00 96.69 80 ASN A O 1
ATOM 603 N N . ASN A 1 81 ? 22.912 -8.128 -10.875 1.00 94.88 81 ASN A N 1
ATOM 604 C CA . ASN A 1 81 ? 23.305 -7.596 -9.564 1.00 94.88 81 ASN A CA 1
ATOM 605 C C . ASN A 1 81 ? 22.137 -6.899 -8.849 1.00 94.88 81 ASN A C 1
ATOM 607 O O . ASN A 1 81 ? 22.340 -6.056 -7.969 1.00 94.88 81 ASN A O 1
ATOM 611 N N . GLN A 1 82 ? 20.900 -7.206 -9.242 1.00 91.56 82 GLN A N 1
ATOM 612 C CA . GLN A 1 82 ? 19.721 -6.671 -8.586 1.00 91.56 82 GLN A CA 1
ATOM 613 C C . GLN A 1 82 ? 19.615 -7.210 -7.154 1.00 91.56 82 GLN A C 1
ATOM 615 O O . GLN A 1 82 ? 20.265 -8.182 -6.780 1.00 91.56 82 GLN A O 1
ATOM 620 N N . THR A 1 83 ? 18.799 -6.581 -6.316 1.00 82.19 83 THR A N 1
ATOM 621 C CA . THR A 1 83 ? 18.609 -6.985 -4.914 1.00 82.19 83 THR A CA 1
ATOM 622 C C . THR A 1 83 ? 17.166 -7.428 -4.670 1.00 82.19 83 THR A C 1
ATOM 624 O O . THR A 1 83 ? 16.343 -7.467 -5.586 1.00 82.19 83 THR A O 1
ATOM 627 N N . GLY A 1 84 ? 16.854 -7.865 -3.447 1.00 72.38 84 GLY A N 1
ATOM 628 C CA . GLY A 1 84 ? 15.485 -8.228 -3.062 1.00 72.38 84 GLY A CA 1
ATOM 629 C C . GLY A 1 84 ? 14.920 -9.473 -3.755 1.00 72.38 84 GLY A C 1
ATOM 630 O O . GLY A 1 84 ? 13.739 -9.747 -3.603 1.00 72.38 84 GLY A O 1
ATOM 631 N N . GLY A 1 85 ? 15.747 -10.232 -4.488 1.00 75.50 85 GLY A N 1
ATOM 632 C CA . GLY A 1 85 ? 15.359 -11.401 -5.291 1.00 75.50 85 GLY A CA 1
ATOM 633 C C . GLY A 1 85 ? 14.854 -11.071 -6.701 1.00 75.50 85 GLY A C 1
ATOM 634 O O . GLY A 1 85 ? 14.220 -11.914 -7.331 1.00 75.50 85 GLY A O 1
ATOM 635 N N . ALA A 1 86 ? 15.049 -9.833 -7.164 1.00 85.88 86 ALA A N 1
ATOM 636 C CA . ALA A 1 86 ? 14.669 -9.418 -8.507 1.00 85.88 86 ALA A CA 1
ATOM 637 C C . ALA A 1 86 ? 15.323 -10.291 -9.585 1.00 85.88 86 ALA A C 1
ATOM 639 O O . ALA A 1 86 ? 16.440 -10.783 -9.436 1.00 85.88 86 ALA A O 1
ATOM 640 N N . THR A 1 87 ? 14.599 -10.498 -10.673 1.00 91.25 87 THR A N 1
ATOM 641 C CA . THR A 1 87 ? 14.953 -11.434 -11.731 1.00 91.25 87 THR A CA 1
ATOM 642 C C . THR A 1 87 ? 15.146 -10.725 -13.059 1.00 91.25 87 THR A C 1
ATOM 644 O O . THR A 1 87 ? 14.506 -9.712 -13.346 1.00 91.25 87 THR A O 1
ATOM 647 N N . VAL A 1 88 ? 15.986 -11.319 -13.900 1.00 96.31 88 VAL A N 1
ATOM 648 C CA . VAL A 1 88 ? 16.134 -10.946 -15.305 1.00 96.31 88 VAL A CA 1
ATOM 649 C C . VAL A 1 88 ? 15.763 -12.116 -16.205 1.00 96.31 88 VAL A C 1
ATOM 651 O O . VAL A 1 88 ? 16.027 -13.271 -15.874 1.00 96.31 88 VAL A O 1
ATOM 654 N N . GLN A 1 89 ? 15.176 -11.815 -17.359 1.00 96.88 89 GLN A N 1
ATOM 655 C CA . GLN A 1 89 ? 14.987 -12.753 -18.461 1.00 96.88 89 GLN A CA 1
ATOM 656 C C . GLN A 1 89 ? 15.610 -12.194 -19.739 1.00 96.88 89 GLN A C 1
ATOM 658 O O . GLN A 1 89 ? 15.555 -10.987 -19.987 1.00 96.88 89 GLN A O 1
ATOM 663 N N . LEU A 1 90 ? 16.144 -13.084 -20.575 1.00 97.06 90 LEU A N 1
ATOM 664 C CA . LEU A 1 90 ? 16.561 -12.769 -21.942 1.00 97.06 90 LEU A CA 1
ATOM 665 C C . LEU A 1 90 ? 15.412 -13.083 -22.900 1.00 97.06 90 LEU A C 1
ATOM 667 O O . LEU A 1 90 ? 14.800 -14.150 -22.807 1.00 97.06 90 LEU A O 1
ATOM 671 N N . CYS A 1 91 ? 15.100 -12.150 -23.796 1.00 96.75 91 CYS A N 1
ATOM 672 C CA . CYS A 1 91 ? 13.894 -12.190 -24.613 1.00 96.75 91 CYS A CA 1
ATOM 673 C C . CYS A 1 91 ? 14.230 -12.087 -26.105 1.00 96.75 91 CYS A C 1
ATOM 675 O O . CYS A 1 91 ? 14.919 -11.175 -26.565 1.00 96.75 91 CYS A O 1
ATOM 677 N N . THR A 1 92 ? 13.710 -13.039 -26.878 1.00 97.00 92 THR A N 1
ATOM 678 C CA . THR A 1 92 ? 13.974 -13.183 -28.323 1.00 97.00 92 THR A CA 1
ATOM 679 C C . THR A 1 92 ? 13.129 -12.257 -29.200 1.00 97.00 92 THR A C 1
ATOM 681 O O . THR A 1 92 ? 13.247 -12.277 -30.421 1.00 97.00 92 THR A O 1
ATOM 684 N N . ARG A 1 93 ? 12.260 -11.436 -28.603 1.00 93.62 93 ARG A N 1
ATOM 685 C CA . ARG A 1 93 ? 11.486 -10.396 -29.292 1.00 93.62 93 ARG A CA 1
ATOM 686 C C . ARG A 1 93 ? 11.613 -9.066 -28.558 1.00 93.62 93 ARG A C 1
ATOM 688 O O . ARG A 1 93 ? 12.044 -9.009 -27.405 1.00 93.62 93 ARG A O 1
ATOM 695 N N . SER A 1 94 ? 11.234 -7.989 -29.235 1.00 91.88 94 SER A N 1
ATOM 696 C CA . SER A 1 94 ? 11.146 -6.658 -28.637 1.00 91.88 94 SER A CA 1
ATOM 697 C C . SER A 1 94 ? 10.096 -6.607 -27.522 1.00 91.88 94 SER A C 1
ATOM 699 O O . SER A 1 94 ? 9.165 -7.414 -27.490 1.00 91.88 94 SER A O 1
ATOM 701 N N . ASN A 1 95 ? 10.227 -5.621 -26.636 1.00 90.44 95 ASN A N 1
ATOM 702 C CA . ASN A 1 95 ? 9.277 -5.298 -25.570 1.00 90.44 95 ASN A CA 1
ATOM 703 C C . ASN A 1 95 ? 8.980 -6.481 -24.627 1.00 90.44 95 ASN A C 1
ATOM 705 O O . ASN A 1 95 ? 7.873 -6.610 -24.112 1.00 90.44 95 ASN A O 1
ATOM 709 N N . GLY A 1 96 ? 9.966 -7.355 -24.391 1.00 88.94 96 GLY A N 1
ATOM 710 C CA . GLY A 1 96 ? 9.839 -8.463 -23.443 1.00 88.94 96 GLY A CA 1
ATOM 711 C C . GLY A 1 96 ? 8.991 -9.630 -23.955 1.00 88.94 96 GLY A C 1
ATOM 712 O O . GLY A 1 96 ? 8.400 -10.354 -23.155 1.00 88.94 96 GLY A O 1
ATOM 713 N N . GLY A 1 97 ? 8.897 -9.815 -25.274 1.00 86.25 97 GLY A N 1
ATOM 714 C CA . GLY A 1 97 ? 8.266 -10.990 -25.874 1.00 86.25 97 GLY A CA 1
ATOM 715 C C . GLY A 1 97 ? 9.229 -12.179 -25.995 1.00 86.25 97 GLY A C 1
ATOM 716 O O . GLY A 1 97 ? 10.413 -12.007 -26.280 1.00 86.25 97 GLY A O 1
ATOM 717 N N . GLY A 1 98 ? 8.716 -13.403 -25.833 1.00 92.25 98 GLY A N 1
ATOM 718 C CA . GLY A 1 98 ? 9.504 -14.629 -26.035 1.00 92.25 98 GLY A CA 1
ATOM 719 C C . GLY A 1 98 ? 10.666 -14.780 -25.047 1.00 92.25 98 GLY A C 1
ATOM 720 O O . GLY A 1 98 ? 11.775 -15.129 -25.455 1.00 92.25 98 GLY A O 1
ATOM 721 N N . CYS A 1 99 ? 10.427 -14.441 -23.778 1.00 93.38 99 CYS A N 1
ATOM 722 C CA . CYS A 1 99 ? 11.426 -14.514 -22.718 1.00 93.38 99 CYS A CA 1
ATOM 723 C C . CYS A 1 99 ? 11.665 -15.950 -22.240 1.00 93.38 99 CYS A C 1
ATOM 725 O O . CYS A 1 99 ? 10.720 -16.724 -22.090 1.00 93.38 99 CYS A O 1
ATOM 727 N N . GLY A 1 100 ? 12.933 -16.273 -21.985 1.00 91.06 100 GLY A N 1
ATOM 728 C CA . GLY A 1 100 ? 13.364 -17.548 -21.412 1.00 91.06 100 GLY A CA 1
ATOM 729 C C . GLY A 1 100 ? 13.181 -17.628 -19.893 1.00 91.06 100 GLY A C 1
ATOM 730 O O . GLY A 1 100 ? 12.272 -17.026 -19.319 1.00 91.06 100 GLY A O 1
ATOM 731 N N . ALA A 1 101 ? 14.056 -18.383 -19.229 1.00 91.00 101 ALA A N 1
ATOM 732 C CA . ALA A 1 101 ? 14.016 -18.577 -17.781 1.00 91.00 101 ALA A CA 1
ATOM 733 C C . ALA A 1 101 ? 14.229 -17.269 -16.991 1.00 91.00 101 ALA A C 1
ATOM 735 O O . ALA A 1 101 ? 14.854 -16.323 -17.469 1.00 91.00 101 ALA A O 1
ATOM 736 N N . LEU A 1 102 ? 13.698 -17.240 -15.765 1.00 89.69 102 LEU A N 1
ATOM 737 C CA . LEU A 1 102 ? 13.961 -16.196 -14.774 1.00 89.69 102 LEU A CA 1
ATOM 738 C C . LEU A 1 102 ? 15.305 -16.466 -14.097 1.00 89.69 102 LEU A C 1
ATOM 740 O O . LEU A 1 102 ? 15.558 -17.578 -13.633 1.00 89.69 102 LEU A O 1
ATOM 744 N N . HIS A 1 103 ? 16.137 -15.437 -13.996 1.00 91.56 103 HIS A N 1
ATOM 745 C CA . HIS A 1 103 ? 17.457 -15.537 -13.389 1.00 91.56 103 HIS A CA 1
ATOM 746 C C . HIS A 1 103 ? 17.572 -14.626 -12.173 1.00 91.56 103 HIS A C 1
ATOM 748 O O . HIS A 1 103 ? 17.413 -13.414 -12.296 1.00 91.56 103 HIS A O 1
ATOM 754 N N . SER A 1 104 ? 17.847 -15.214 -11.010 1.00 88.81 104 SER A N 1
ATOM 755 C CA . SER A 1 104 ? 17.911 -14.548 -9.702 1.00 88.81 104 SER A CA 1
ATOM 756 C C . SER A 1 104 ? 19.143 -13.644 -9.524 1.00 88.81 104 SER A C 1
ATOM 758 O O . SER A 1 104 ? 20.089 -13.736 -10.312 1.00 88.81 104 SER A O 1
ATOM 760 N N . PRO A 1 105 ? 19.187 -12.810 -8.467 1.00 87.75 105 PRO A N 1
ATOM 761 C CA . PRO A 1 105 ? 20.375 -12.036 -8.122 1.00 87.75 105 PRO A CA 1
ATOM 762 C C . PRO A 1 105 ? 21.628 -12.893 -7.962 1.00 87.75 105 PRO A C 1
ATOM 764 O O . PRO A 1 105 ? 21.568 -14.012 -7.453 1.00 87.75 105 PRO A O 1
ATOM 767 N N . GLY A 1 106 ? 22.772 -12.355 -8.374 1.00 85.31 106 GLY A N 1
ATOM 768 C CA . GLY A 1 106 ? 24.059 -13.046 -8.366 1.00 85.31 106 GLY A CA 1
ATOM 769 C C . GLY A 1 106 ? 24.284 -13.959 -9.574 1.00 85.31 106 GLY A C 1
ATOM 770 O O . GLY A 1 106 ? 25.411 -14.400 -9.796 1.00 85.31 106 GLY A O 1
ATOM 771 N N . TRP A 1 107 ? 23.254 -14.219 -10.382 1.00 95.25 107 TRP A N 1
ATOM 772 C CA . TRP A 1 107 ? 23.386 -15.014 -11.598 1.00 95.25 107 TRP A CA 1
ATOM 773 C C . TRP A 1 107 ? 24.112 -14.246 -12.707 1.00 95.25 107 TRP A C 1
ATOM 775 O O . TRP A 1 107 ? 23.828 -13.070 -12.949 1.00 95.25 107 TRP A O 1
ATOM 785 N N . TYR A 1 108 ? 25.000 -14.936 -13.425 1.00 96.69 108 TYR A N 1
ATOM 786 C CA . TYR A 1 108 ? 25.576 -14.462 -14.680 1.00 96.69 108 TYR A CA 1
ATOM 787 C C . TYR A 1 108 ? 25.645 -15.580 -15.722 1.00 96.69 108 TYR A C 1
ATOM 789 O O . TYR A 1 108 ? 25.725 -16.761 -15.379 1.00 96.69 108 TYR A O 1
ATOM 797 N N . CYS A 1 109 ? 25.680 -15.198 -16.995 1.00 96.75 109 CYS A N 1
ATOM 798 C CA . CYS A 1 109 ? 25.986 -16.099 -18.102 1.00 96.75 109 CYS A CA 1
ATOM 799 C C . CYS A 1 109 ? 26.750 -15.372 -19.209 1.00 96.75 109 CYS A C 1
ATOM 801 O O . CYS A 1 109 ? 26.686 -14.147 -19.309 1.00 96.75 109 CYS A O 1
ATOM 803 N N . ASP A 1 110 ? 27.418 -16.141 -20.068 1.00 97.94 110 ASP A N 1
ATOM 804 C CA . ASP A 1 110 ? 27.961 -15.658 -21.337 1.00 97.94 110 ASP A CA 1
ATOM 805 C C . ASP A 1 110 ? 27.047 -16.138 -22.470 1.00 97.94 110 ASP A C 1
ATOM 807 O O . ASP A 1 110 ? 27.121 -17.295 -22.887 1.00 97.94 110 ASP A O 1
ATOM 811 N N . GLU A 1 111 ? 26.172 -15.256 -22.951 1.00 95.81 111 GLU A N 1
ATOM 812 C CA . GLU A 1 111 ? 25.128 -15.580 -23.928 1.00 95.81 111 GLU A CA 1
ATOM 813 C C . GLU A 1 111 ? 25.390 -14.886 -25.262 1.00 95.81 111 GLU A C 1
ATOM 815 O O . GLU A 1 111 ? 25.868 -13.750 -25.296 1.00 95.81 111 GLU A O 1
ATOM 820 N N . ASN A 1 112 ? 25.063 -15.553 -26.373 1.00 97.19 112 ASN A N 1
ATOM 821 C CA . ASN A 1 112 ? 25.043 -14.882 -27.666 1.00 97.19 112 ASN A CA 1
ATOM 822 C C . ASN A 1 112 ? 23.824 -13.956 -27.716 1.00 97.19 112 ASN A C 1
ATOM 824 O O . ASN A 1 112 ? 22.694 -14.429 -27.796 1.00 97.19 112 ASN A O 1
ATOM 828 N N . LEU A 1 113 ? 24.046 -12.642 -27.678 1.00 97.44 113 LEU A N 1
ATOM 829 C CA . LEU A 1 113 ? 22.959 -11.663 -27.680 1.00 97.44 113 LEU A CA 1
ATOM 830 C C . LEU A 1 113 ? 22.475 -11.295 -29.084 1.00 97.44 113 LEU A C 1
ATOM 832 O O . LEU A 1 113 ? 21.467 -10.609 -29.188 1.00 97.44 113 LEU A O 1
ATOM 836 N N . THR A 1 114 ? 23.104 -11.797 -30.155 1.00 97.25 114 THR A N 1
ATOM 837 C CA . THR A 1 114 ? 22.611 -11.593 -31.530 1.00 97.25 114 THR A CA 1
ATOM 838 C C . THR A 1 114 ? 21.116 -11.938 -31.703 1.00 97.25 114 THR A C 1
ATOM 840 O O . THR A 1 114 ? 20.407 -11.148 -32.322 1.00 97.25 114 THR A O 1
ATOM 843 N N . PRO A 1 115 ? 20.585 -13.068 -31.183 1.00 96.75 115 PRO A N 1
ATOM 844 C CA . PRO A 1 115 ? 19.149 -13.372 -31.243 1.00 96.75 115 PRO A CA 1
ATOM 845 C C . PRO A 1 115 ? 18.291 -12.697 -30.154 1.00 96.75 115 PRO A C 1
ATOM 847 O O . PRO A 1 115 ? 17.076 -12.904 -30.132 1.00 96.75 115 PRO A O 1
ATOM 850 N N . ILE A 1 116 ? 18.881 -11.943 -29.223 1.00 97.19 116 ILE A N 1
ATOM 851 C CA . ILE A 1 116 ? 18.179 -11.364 -28.072 1.00 97.19 116 ILE A CA 1
ATOM 852 C C . ILE A 1 116 ? 17.859 -9.896 -28.357 1.00 97.19 116 ILE A C 1
ATOM 854 O O . ILE A 1 116 ? 18.741 -9.048 -28.447 1.00 97.19 116 ILE A O 1
ATOM 858 N N . TYR A 1 117 ? 16.569 -9.586 -28.458 1.00 95.94 117 TYR A N 1
ATOM 859 C CA . TYR A 1 117 ? 16.082 -8.246 -28.801 1.00 95.94 117 TYR A CA 1
ATOM 860 C C . TYR A 1 117 ? 15.745 -7.406 -27.573 1.00 95.94 117 TYR A C 1
ATOM 862 O O . TYR A 1 117 ? 15.695 -6.180 -27.661 1.00 95.94 117 TYR A O 1
ATOM 870 N N . SER A 1 118 ? 15.480 -8.037 -26.429 1.00 97.56 118 SER A N 1
ATOM 871 C CA . SER A 1 118 ? 15.235 -7.326 -25.179 1.00 97.56 118 SER A CA 1
ATOM 872 C C . SER A 1 118 ? 15.633 -8.148 -23.958 1.00 97.56 118 SER A C 1
ATOM 874 O O . SER A 1 118 ? 15.781 -9.369 -24.027 1.00 97.56 118 SER A O 1
ATOM 876 N N . ILE A 1 119 ? 15.790 -7.467 -22.828 1.00 97.94 119 ILE A N 1
ATOM 877 C CA . ILE A 1 119 ? 15.795 -8.091 -21.505 1.00 97.94 119 ILE A CA 1
ATOM 878 C C . ILE A 1 119 ? 14.566 -7.635 -20.730 1.00 97.94 119 ILE A C 1
ATOM 880 O O . ILE A 1 119 ? 14.082 -6.521 -20.930 1.00 97.94 119 ILE A O 1
ATOM 884 N N . LYS A 1 120 ? 14.065 -8.482 -19.837 1.00 95.75 120 LYS A N 1
ATOM 885 C CA . LYS A 1 120 ? 12.956 -8.141 -18.947 1.00 95.75 120 LYS A CA 1
ATOM 886 C C . LYS A 1 120 ? 13.413 -8.249 -17.506 1.00 95.75 120 LYS A C 1
ATOM 888 O O . LYS A 1 120 ? 13.774 -9.333 -17.059 1.00 95.75 120 LYS A O 1
ATOM 893 N N . LEU A 1 121 ? 13.399 -7.125 -16.804 1.00 95.38 121 LEU A N 1
ATOM 894 C CA . LEU A 1 121 ? 13.676 -7.053 -15.377 1.00 95.38 121 LEU A CA 1
ATOM 895 C C . LEU A 1 121 ? 12.342 -7.142 -14.642 1.00 95.38 121 LEU A C 1
ATOM 897 O O . LEU A 1 121 ? 11.417 -6.384 -14.932 1.00 95.38 121 LEU A O 1
ATOM 901 N N . ALA A 1 122 ? 12.237 -8.044 -13.680 1.00 86.12 122 ALA A N 1
ATOM 902 C CA . ALA A 1 122 ? 11.065 -8.179 -12.832 1.00 86.12 122 ALA A CA 1
ATOM 903 C C . ALA A 1 122 ? 11.493 -8.155 -11.370 1.00 86.12 122 ALA A C 1
ATOM 905 O O . ALA A 1 122 ? 12.481 -8.776 -10.988 1.00 86.12 122 ALA A O 1
ATOM 906 N N . ARG A 1 123 ? 10.739 -7.454 -10.527 1.00 82.50 123 ARG A N 1
ATOM 907 C CA . ARG A 1 123 ? 10.942 -7.525 -9.078 1.00 82.50 123 ARG A CA 1
ATOM 908 C C . ARG A 1 123 ? 10.748 -8.968 -8.598 1.00 82.50 123 ARG A C 1
ATOM 910 O O . ARG A 1 123 ? 9.983 -9.722 -9.203 1.00 82.50 123 ARG A O 1
ATOM 917 N N . HIS A 1 124 ? 11.386 -9.340 -7.488 1.00 68.19 124 HIS A N 1
ATOM 918 C CA . HIS A 1 124 ? 10.969 -10.556 -6.800 1.00 68.19 124 HIS A CA 1
ATOM 919 C C . HIS A 1 124 ? 9.539 -10.342 -6.366 1.00 68.19 124 HIS A C 1
ATOM 921 O O . HIS A 1 124 ? 9.233 -9.384 -5.651 1.00 68.19 124 HIS A O 1
ATOM 927 N N . VAL A 1 125 ? 8.679 -11.255 -6.771 1.00 59.66 125 VAL A N 1
ATOM 928 C CA . VAL A 1 125 ? 7.429 -11.430 -6.076 1.00 59.66 125 VAL A CA 1
ATOM 929 C C . VAL A 1 125 ? 7.530 -12.776 -5.409 1.00 59.66 125 VAL A C 1
ATOM 931 O O . VAL A 1 125 ? 7.299 -13.808 -6.036 1.00 59.66 125 VAL A O 1
ATOM 934 N N . THR A 1 126 ? 7.948 -12.780 -4.141 1.00 52.97 126 THR A N 1
ATOM 935 C CA . THR A 1 126 ? 7.617 -13.925 -3.301 1.00 52.97 126 THR A CA 1
ATOM 936 C C . THR A 1 126 ? 6.114 -14.105 -3.441 1.00 52.97 126 THR A C 1
ATOM 938 O O . THR A 1 126 ? 5.372 -13.126 -3.339 1.00 52.97 126 THR A O 1
ATOM 941 N N . THR A 1 127 ? 5.651 -15.323 -3.722 1.00 55.50 127 THR A N 1
ATOM 942 C CA . THR A 1 127 ? 4.242 -15.674 -3.533 1.00 55.50 127 THR A CA 1
ATOM 943 C C . THR A 1 127 ? 3.981 -15.589 -2.038 1.00 55.50 127 THR A C 1
ATOM 945 O O . THR A 1 127 ? 4.045 -16.578 -1.309 1.00 55.50 127 THR A O 1
ATOM 948 N N . THR A 1 128 ? 3.835 -14.364 -1.560 1.00 57.19 128 THR A N 1
ATOM 949 C CA . THR A 1 128 ? 3.496 -14.046 -0.196 1.00 57.19 128 THR A CA 1
ATOM 950 C C . THR A 1 128 ? 2.104 -14.619 -0.004 1.00 57.19 128 THR A C 1
ATOM 952 O O . THR A 1 128 ? 1.215 -14.243 -0.770 1.00 57.19 128 THR A O 1
ATOM 955 N N . PRO A 1 129 ? 1.908 -15.571 0.927 1.00 65.62 129 PRO A N 1
ATOM 956 C CA . PRO A 1 129 ? 0.584 -16.095 1.206 1.00 65.62 129 PRO A CA 1
ATOM 957 C C . PRO A 1 129 ? -0.334 -14.913 1.501 1.00 65.62 129 PRO A C 1
ATOM 959 O O . PRO A 1 129 ? -0.155 -14.226 2.508 1.00 65.62 129 PRO A O 1
ATOM 962 N N . SER A 1 130 ? -1.251 -14.640 0.580 1.00 83.88 130 SER A N 1
ATOM 963 C CA . SER A 1 130 ? -2.200 -13.556 0.717 1.00 83.88 130 SER A CA 1
ATOM 964 C C . SER A 1 130 ? -3.450 -14.103 1.382 1.00 83.88 130 SER A C 1
ATOM 966 O O . SER A 1 130 ? -3.918 -15.205 1.087 1.00 83.88 130 SER A O 1
ATOM 968 N N . ALA A 1 131 ? -3.957 -13.358 2.349 1.00 94.81 131 ALA A N 1
ATOM 969 C CA . ALA A 1 131 ? -5.204 -13.665 3.004 1.00 94.81 131 ALA A CA 1
ATOM 970 C C . ALA A 1 131 ? -6.265 -12.705 2.485 1.00 94.81 131 ALA A C 1
ATOM 972 O O . ALA A 1 131 ? -6.030 -11.502 2.402 1.00 94.81 131 ALA A O 1
ATOM 973 N N . TRP A 1 132 ? -7.419 -13.260 2.132 1.00 97.56 132 TRP A N 1
ATOM 974 C CA . TRP A 1 132 ? -8.563 -12.470 1.706 1.00 97.56 132 TRP A CA 1
ATOM 975 C C . TRP A 1 132 ? -9.086 -11.625 2.867 1.00 97.56 132 TRP A C 1
ATOM 977 O O . TRP A 1 132 ? -9.208 -12.109 4.002 1.00 97.56 132 TRP A O 1
ATOM 987 N N . GLY A 1 133 ? -9.387 -10.374 2.566 1.00 97.75 133 GLY A N 1
ATOM 988 C CA . GLY A 1 133 ? -9.936 -9.397 3.481 1.00 97.75 133 GLY A CA 1
ATOM 989 C C . GLY A 1 133 ? -10.948 -8.507 2.790 1.00 97.75 133 GLY A C 1
ATOM 990 O O . GLY A 1 133 ? -11.384 -8.785 1.672 1.00 97.75 133 GLY A O 1
ATOM 991 N N . VAL A 1 134 ? -11.340 -7.476 3.515 1.00 98.31 134 VAL A N 1
ATOM 992 C CA . VAL A 1 134 ? -12.293 -6.465 3.075 1.00 98.31 134 VAL A CA 1
ATOM 993 C C . VAL A 1 134 ? -11.895 -5.124 3.666 1.00 98.31 134 VAL A C 1
ATOM 995 O O . VAL A 1 134 ? -11.257 -5.094 4.715 1.00 98.31 134 VAL A O 1
ATOM 998 N N . ASP A 1 135 ? -12.388 -4.036 3.117 1.00 97.38 135 ASP A N 1
ATOM 999 C CA . ASP A 1 135 ? -12.438 -2.765 3.817 1.00 97.38 135 ASP A CA 1
ATOM 1000 C C . ASP A 1 135 ? -13.860 -2.209 3.758 1.00 97.38 135 ASP A C 1
ATOM 1002 O O . ASP A 1 135 ? -14.696 -2.616 2.941 1.00 97.38 135 ASP A O 1
ATOM 1006 N N . THR A 1 136 ? -14.191 -1.399 4.763 1.00 95.00 136 THR A N 1
ATOM 1007 C CA . THR A 1 136 ? -15.529 -0.830 4.886 1.00 95.00 136 THR A CA 1
ATOM 1008 C C . THR A 1 136 ? -15.481 0.548 5.508 1.00 95.00 136 THR A C 1
ATOM 1010 O O . THR A 1 136 ? -14.772 0.799 6.484 1.00 95.00 136 THR A O 1
ATOM 1013 N N . THR A 1 137 ? -16.389 1.399 5.058 1.00 92.00 137 THR A N 1
ATOM 1014 C CA . THR A 1 137 ? -16.774 2.601 5.794 1.00 92.00 137 THR A CA 1
ATOM 1015 C C . THR A 1 137 ? -17.563 2.238 7.065 1.00 92.00 137 THR A C 1
ATOM 1017 O O . THR A 1 137 ? -17.317 2.747 8.157 1.00 92.00 137 THR A O 1
ATOM 1020 N N . GLU A 1 138 ? -18.453 1.248 6.986 1.00 89.75 138 GLU A N 1
ATOM 1021 C CA . GLU A 1 138 ? -19.309 0.834 8.103 1.00 89.75 138 GLU A CA 1
ATOM 1022 C C . GLU A 1 138 ? -18.551 0.252 9.314 1.00 89.75 138 GLU A C 1
ATOM 1024 O O . GLU A 1 138 ? -17.483 -0.347 9.201 1.00 89.75 138 GLU A O 1
ATOM 1029 N N . THR A 1 139 ? -19.117 0.394 10.518 1.00 92.19 139 THR A N 1
ATOM 1030 C CA . THR A 1 139 ? -18.597 -0.174 11.780 1.00 92.19 139 THR A CA 1
ATOM 1031 C C . THR A 1 139 ? -18.453 -1.701 11.732 1.00 92.19 139 THR A C 1
ATOM 1033 O O . THR A 1 139 ? -19.369 -2.419 11.314 1.00 92.19 139 THR A O 1
ATOM 1036 N N . ILE A 1 140 ? -17.342 -2.230 12.259 1.00 95.00 140 ILE A N 1
ATOM 1037 C CA . ILE A 1 140 ? -17.171 -3.681 12.439 1.00 95.00 140 ILE A CA 1
ATOM 1038 C C . ILE A 1 140 ? -18.047 -4.169 13.600 1.00 95.00 140 ILE A C 1
ATOM 1040 O O . ILE A 1 140 ? -17.682 -4.103 14.777 1.00 95.00 140 ILE A O 1
ATOM 1044 N N . THR A 1 141 ? -19.201 -4.741 13.270 1.00 96.50 141 THR A N 1
ATOM 1045 C CA . THR A 1 141 ? -20.069 -5.434 14.232 1.00 96.50 141 THR A CA 1
ATOM 1046 C C . THR A 1 141 ? -20.040 -6.944 14.007 1.00 96.50 141 THR A C 1
ATOM 1048 O O . THR A 1 141 ? -19.714 -7.425 12.923 1.00 96.50 141 THR A O 1
ATOM 1051 N N . GLN A 1 142 ? -20.433 -7.734 15.013 1.00 98.12 142 GLN A N 1
ATOM 1052 C CA . GLN A 1 142 ? -20.556 -9.185 14.821 1.00 98.12 142 GLN A CA 1
ATOM 1053 C C . GLN A 1 142 ? -21.593 -9.532 13.739 1.00 98.12 142 GLN A C 1
ATOM 1055 O O . GLN A 1 142 ? -21.420 -10.512 13.018 1.00 98.12 142 GLN A O 1
ATOM 1060 N N . ALA A 1 143 ? -22.655 -8.728 13.610 1.00 97.62 143 ALA A N 1
ATOM 1061 C CA . ALA A 1 143 ? -23.638 -8.880 12.543 1.00 97.62 143 ALA A CA 1
ATOM 1062 C C . ALA A 1 143 ? -22.995 -8.658 11.167 1.00 97.62 143 ALA A C 1
ATOM 1064 O O . ALA A 1 143 ? -23.217 -9.465 10.268 1.00 97.62 143 ALA A O 1
ATOM 1065 N N . HIS A 1 144 ? -22.132 -7.646 11.041 1.00 95.69 144 HIS A N 1
ATOM 1066 C CA . HIS A 1 144 ? -21.397 -7.376 9.811 1.00 95.69 144 HIS A CA 1
ATOM 1067 C C . HIS A 1 144 ? -20.457 -8.538 9.451 1.00 95.69 144 HIS A C 1
ATOM 1069 O O . HIS A 1 144 ? -20.538 -9.078 8.351 1.00 95.69 144 HIS A O 1
ATOM 1075 N N . VAL A 1 145 ? -19.665 -9.035 10.411 1.00 98.31 145 VAL A N 1
ATOM 1076 C CA . VAL A 1 145 ? -18.803 -10.218 10.211 1.00 98.31 145 VAL A CA 1
ATOM 1077 C C . VAL A 1 145 ? -19.612 -11.432 9.731 1.00 98.31 145 VAL A C 1
ATOM 1079 O O . VAL A 1 145 ? -19.196 -12.146 8.816 1.00 98.31 145 VAL A O 1
ATOM 1082 N N . ASN A 1 146 ? -20.782 -11.674 10.328 1.00 98.38 146 ASN A N 1
ATOM 1083 C CA . ASN A 1 146 ? -21.651 -12.787 9.948 1.00 98.38 146 ASN A CA 1
ATOM 1084 C C . ASN A 1 146 ? -22.256 -12.599 8.547 1.00 98.38 146 ASN A C 1
ATOM 1086 O O . ASN A 1 146 ? -22.341 -13.569 7.793 1.00 98.38 146 ASN A O 1
ATOM 1090 N N . ALA A 1 147 ? -22.652 -11.373 8.194 1.00 97.56 147 ALA A N 1
ATOM 1091 C CA . ALA A 1 147 ? -23.188 -11.039 6.878 1.00 97.56 147 ALA A CA 1
ATOM 1092 C C . ALA A 1 147 ? -22.139 -11.259 5.779 1.00 97.56 147 ALA A C 1
ATOM 1094 O O . ALA A 1 147 ? -22.422 -11.953 4.800 1.00 97.56 147 ALA A O 1
ATOM 1095 N N . ILE A 1 148 ? -20.906 -10.781 5.989 1.00 97.81 148 ILE A N 1
ATOM 1096 C CA . ILE A 1 148 ? -19.786 -11.016 5.070 1.00 97.81 148 ILE A CA 1
ATOM 1097 C C . ILE A 1 148 ? -19.510 -12.512 4.947 1.00 97.81 148 ILE A C 1
ATOM 1099 O O . ILE A 1 148 ? -19.457 -13.027 3.836 1.00 97.81 148 ILE A O 1
ATOM 1103 N N . LYS A 1 149 ? -19.432 -13.253 6.060 1.00 98.00 149 LYS A N 1
ATOM 1104 C CA . LYS A 1 149 ? -19.232 -14.710 6.020 1.00 98.00 149 LYS A CA 1
ATOM 1105 C C . LYS A 1 149 ? -20.314 -15.431 5.221 1.00 98.00 149 LYS A C 1
ATOM 1107 O O . LYS A 1 149 ? -19.996 -16.345 4.466 1.00 98.00 149 LYS A O 1
ATOM 1112 N N . SER A 1 150 ? -21.574 -15.043 5.401 1.00 97.56 150 SER A N 1
ATOM 1113 C CA . SER A 1 150 ? -22.703 -15.624 4.672 1.00 97.56 150 SER A CA 1
ATOM 1114 C C . SER A 1 150 ? -22.583 -15.368 3.168 1.00 97.56 150 SER A C 1
ATOM 1116 O O . SER A 1 150 ? -22.758 -16.282 2.366 1.00 97.56 150 SER A O 1
ATOM 1118 N N . ARG A 1 151 ? -22.218 -14.138 2.787 1.00 95.81 151 ARG A N 1
ATOM 1119 C CA . ARG A 1 151 ? -22.140 -13.715 1.387 1.00 95.81 151 ARG A CA 1
ATOM 1120 C C . ARG A 1 151 ? -20.883 -14.205 0.662 1.00 95.81 151 ARG A C 1
ATOM 1122 O O . ARG A 1 151 ? -20.969 -14.630 -0.482 1.00 95.81 151 ARG A O 1
ATOM 1129 N N . ALA A 1 152 ? -19.732 -14.150 1.323 1.00 95.81 152 ALA A N 1
ATOM 1130 C CA . ALA A 1 152 ? -18.422 -14.501 0.776 1.00 95.81 152 ALA A CA 1
ATOM 1131 C C . ALA A 1 152 ? -18.028 -15.968 1.015 1.00 95.81 152 ALA A C 1
ATOM 1133 O O . ALA A 1 152 ? -17.017 -16.440 0.497 1.00 95.81 152 ALA A O 1
ATOM 1134 N N . GLY A 1 153 ? -18.776 -16.692 1.853 1.00 96.31 153 GLY A N 1
ATOM 1135 C CA . GLY A 1 153 ? -18.453 -18.059 2.266 1.00 96.31 153 GLY A CA 1
ATOM 1136 C C . GLY A 1 153 ? -17.286 -18.167 3.258 1.00 96.31 153 GLY A C 1
ATOM 1137 O O . GLY A 1 153 ? -16.901 -19.279 3.621 1.00 96.31 153 GLY A O 1
ATOM 1138 N N . ALA A 1 154 ? -16.715 -17.048 3.719 1.00 97.00 154 ALA A N 1
ATOM 1139 C CA . ALA A 1 154 ? -15.585 -17.024 4.645 1.00 97.00 154 ALA A CA 1
ATOM 1140 C C . ALA A 1 154 ? -15.555 -15.757 5.511 1.00 97.00 154 ALA A C 1
ATOM 1142 O O . ALA A 1 154 ? -16.022 -14.698 5.109 1.00 97.00 154 ALA A O 1
ATOM 1143 N N . VAL A 1 155 ? -14.968 -15.870 6.706 1.00 98.06 155 VAL A N 1
ATOM 1144 C CA . VAL A 1 155 ? -14.639 -14.704 7.542 1.00 98.06 155 VAL A CA 1
ATOM 1145 C C . VAL A 1 155 ? -13.372 -14.052 6.974 1.00 98.06 155 VAL A C 1
ATOM 1147 O O . VAL A 1 155 ? -12.393 -14.788 6.782 1.00 98.06 155 VAL A O 1
ATOM 1150 N N . PRO A 1 156 ? -13.357 -12.727 6.726 1.00 97.94 156 PRO A N 1
ATOM 1151 C CA . PRO A 1 156 ? -12.163 -12.036 6.247 1.00 97.94 156 PRO A CA 1
ATOM 1152 C C . PRO A 1 156 ? -11.023 -12.171 7.257 1.00 97.94 156 PRO A C 1
ATOM 1154 O O . PRO A 1 156 ? -11.247 -12.282 8.460 1.00 97.94 156 PRO A O 1
ATOM 1157 N N . LYS A 1 157 ? -9.782 -12.221 6.779 1.00 98.12 157 LYS A N 1
ATOM 1158 C CA . LYS A 1 157 ? -8.593 -12.325 7.640 1.00 98.12 157 LYS A CA 1
ATOM 1159 C C . LYS A 1 157 ? -7.946 -10.982 7.913 1.00 98.12 157 LYS A C 1
ATOM 1161 O O . LYS A 1 157 ? -7.284 -10.849 8.944 1.00 98.12 157 LYS A O 1
ATOM 1166 N N . VAL A 1 158 ? -8.170 -10.012 7.035 1.00 98.00 158 VAL A N 1
ATOM 1167 C CA . VAL A 1 158 ? -7.830 -8.608 7.260 1.00 98.00 158 VAL A CA 1
ATOM 1168 C C . VAL A 1 158 ? -9.059 -7.733 7.060 1.00 98.00 158 VAL A C 1
ATOM 1170 O O . VAL A 1 158 ? -9.973 -8.139 6.342 1.00 98.00 158 VAL A O 1
ATOM 1173 N N . TRP A 1 159 ? -9.077 -6.573 7.708 1.00 98.38 159 TRP A N 1
ATOM 1174 C CA . TRP A 1 159 ? -10.132 -5.582 7.568 1.00 98.38 159 TRP A CA 1
ATOM 1175 C C . TRP A 1 159 ? -9.559 -4.157 7.547 1.00 98.38 159 TRP A C 1
ATOM 1177 O O . TRP A 1 159 ? -8.946 -3.750 8.536 1.00 98.38 159 TRP A O 1
ATOM 1187 N N . GLY A 1 160 ? -9.754 -3.402 6.466 1.00 97.81 160 GLY A N 1
ATOM 1188 C CA . GLY A 1 160 ? -9.423 -1.975 6.398 1.00 97.81 160 GLY A CA 1
ATOM 1189 C C . GLY A 1 160 ? -10.484 -1.112 7.082 1.00 97.81 160 GLY A C 1
ATOM 1190 O O . GLY A 1 160 ? -11.674 -1.217 6.778 1.00 97.81 160 GLY A O 1
ATOM 1191 N N . ARG A 1 161 ? -10.090 -0.278 8.054 1.00 96.62 161 ARG A N 1
ATOM 1192 C CA . ARG A 1 161 ? -11.034 0.621 8.744 1.00 96.62 161 ARG A CA 1
ATOM 1193 C C . ARG A 1 161 ? -10.509 2.020 8.955 1.00 96.62 161 ARG A C 1
ATOM 1195 O O . ARG A 1 161 ? -9.446 2.208 9.542 1.00 96.62 161 ARG A O 1
ATOM 1202 N N . TYR A 1 162 ? -11.352 2.994 8.623 1.00 96.25 162 TYR A N 1
ATOM 1203 C CA . TYR A 1 162 ? -11.073 4.399 8.875 1.00 96.25 162 TYR A CA 1
ATOM 1204 C C . TYR A 1 162 ? -11.005 4.731 10.364 1.00 96.25 162 TYR A C 1
ATOM 1206 O O . TYR A 1 162 ? -11.939 4.460 11.121 1.00 96.25 162 TYR A O 1
ATOM 1214 N N . VAL A 1 163 ? -9.894 5.336 10.779 1.00 94.56 163 VAL A N 1
ATOM 1215 C CA . VAL A 1 163 ? -9.629 5.757 12.160 1.00 94.56 163 VAL A CA 1
ATOM 1216 C C . VAL A 1 163 ? -9.603 7.272 12.332 1.00 94.56 163 VAL A C 1
ATOM 1218 O O . VAL A 1 163 ? -9.822 7.740 13.450 1.00 94.56 163 VAL A O 1
ATOM 1221 N N . SER A 1 164 ? -9.334 7.998 11.244 1.00 88.81 164 SER A N 1
ATOM 1222 C CA . SER A 1 164 ? -9.170 9.451 11.186 1.00 88.81 164 SER A CA 1
ATOM 1223 C C . SER A 1 164 ? -10.015 10.024 10.067 1.00 88.81 164 SER A C 1
ATOM 1225 O O . SER A 1 164 ? -10.135 9.396 9.012 1.00 88.81 164 SER A O 1
ATOM 1227 N N . ASP A 1 165 ? -10.543 11.223 10.314 1.00 81.56 165 ASP A N 1
ATOM 1228 C CA . ASP A 1 165 ? -11.239 12.055 9.326 1.00 81.56 165 ASP A CA 1
ATOM 1229 C C . ASP A 1 165 ? -12.395 11.358 8.613 1.00 81.56 165 ASP A C 1
ATOM 1231 O O . ASP A 1 165 ? -12.848 11.766 7.554 1.00 81.56 165 ASP A O 1
ATOM 1235 N N . CYS A 1 166 ? -12.955 10.329 9.237 1.00 77.94 166 CYS A N 1
ATOM 1236 C CA . CYS A 1 166 ? -14.120 9.669 8.708 1.00 77.94 166 CYS A CA 1
ATOM 1237 C C . CYS A 1 166 ? -15.388 10.317 9.248 1.00 77.94 166 CYS A C 1
ATOM 1239 O O . CYS A 1 166 ? -15.919 9.947 10.302 1.00 77.94 166 CYS A O 1
ATOM 1241 N N . LEU A 1 167 ? -15.866 11.335 8.534 1.00 74.00 167 LEU A N 1
ATOM 1242 C CA . LEU A 1 167 ? -17.102 12.018 8.893 1.00 74.00 167 LEU A CA 1
ATOM 1243 C C . LEU A 1 167 ? -18.300 11.066 8.725 1.00 74.00 167 LEU A C 1
ATOM 1245 O O . LEU A 1 167 ? -18.367 10.332 7.733 1.00 74.00 167 LEU A O 1
ATOM 1249 N N . PRO A 1 168 ? -19.297 11.105 9.633 1.00 76.19 168 PRO A N 1
ATOM 1250 C CA . PRO A 1 168 ? -20.480 10.247 9.541 1.00 76.19 168 PRO A CA 1
ATOM 1251 C C . PRO A 1 168 ? -21.219 10.338 8.201 1.00 76.19 168 PRO A C 1
ATOM 1253 O O . PRO A 1 168 ? -21.795 9.349 7.760 1.00 76.19 168 PRO A O 1
ATOM 1256 N N . SER A 1 169 ? -21.185 11.505 7.549 1.00 74.94 169 SER A N 1
ATOM 1257 C CA . SER A 1 169 ? -21.810 11.750 6.244 1.00 74.94 169 SER A CA 1
ATOM 1258 C C . SER A 1 169 ? -21.123 11.051 5.072 1.00 74.94 169 SER A C 1
ATOM 1260 O O . SER A 1 169 ? -21.759 10.892 4.036 1.00 74.94 169 SER A O 1
ATOM 1262 N N . HIS A 1 170 ? -19.853 10.666 5.216 1.00 70.12 170 HIS A N 1
ATOM 1263 C CA . HIS A 1 170 ? -19.046 10.113 4.126 1.00 70.12 170 HIS A CA 1
ATOM 1264 C C . HIS A 1 170 ? -18.722 8.640 4.347 1.00 70.12 170 HIS A C 1
ATOM 1266 O O . HIS A 1 170 ? -18.854 7.846 3.424 1.00 70.12 170 HIS A O 1
ATOM 1272 N N . CYS A 1 171 ? -18.371 8.254 5.574 1.00 71.12 171 CYS A N 1
ATOM 1273 C CA . CYS A 1 171 ? -17.931 6.888 5.834 1.00 71.12 171 CYS A CA 1
ATOM 1274 C C . CYS A 1 171 ? -18.387 6.321 7.188 1.00 71.12 171 CYS A C 1
ATOM 1276 O O . CYS A 1 171 ? -17.750 5.439 7.743 1.00 71.12 171 CYS A O 1
ATOM 1278 N N . GLY A 1 172 ? -19.508 6.791 7.746 1.00 73.19 172 GLY A N 1
ATOM 1279 C CA . GLY A 1 172 ? -20.150 6.137 8.899 1.00 73.19 172 GLY A CA 1
ATOM 1280 C C . GLY A 1 172 ? -19.453 6.322 10.256 1.00 73.19 172 GLY A C 1
ATOM 1281 O O . GLY A 1 172 ? -20.013 5.922 11.277 1.00 73.19 172 GLY A O 1
ATOM 1282 N N . GLY A 1 173 ? -18.296 6.989 10.294 1.00 84.06 173 GLY A N 1
ATOM 1283 C CA . GLY A 1 173 ? -17.598 7.392 11.513 1.00 84.06 173 GLY A CA 1
ATOM 1284 C C . GLY A 1 173 ? -16.256 6.691 11.745 1.00 84.06 173 GLY A C 1
ATOM 1285 O O . GLY A 1 173 ? -16.004 5.573 11.287 1.00 84.06 173 GLY A O 1
ATOM 1286 N N . ASN A 1 174 ? -15.403 7.351 12.530 1.00 90.00 174 ASN A N 1
ATOM 1287 C CA . ASN A 1 174 ? -14.119 6.806 12.965 1.00 90.00 174 ASN A CA 1
ATOM 1288 C C . ASN A 1 174 ? -14.283 5.521 13.789 1.00 90.00 174 ASN A C 1
ATOM 1290 O O . ASN A 1 174 ? -15.163 5.409 14.647 1.00 90.00 174 ASN A O 1
ATOM 1294 N N . MET A 1 175 ? -13.363 4.586 13.567 1.00 93.06 175 MET A N 1
ATOM 1295 C CA . MET A 1 175 ? -13.295 3.310 14.267 1.00 93.06 175 MET A CA 1
ATOM 1296 C C . MET A 1 175 ? -13.184 3.475 15.790 1.00 93.06 175 MET A C 1
ATOM 1298 O O . MET A 1 175 ? -12.439 4.311 16.285 1.00 93.06 175 MET A O 1
ATOM 1302 N N . THR A 1 176 ? -13.835 2.600 16.549 1.00 93.31 176 THR A N 1
ATOM 1303 C CA . THR A 1 176 ? -13.823 2.569 18.019 1.00 93.31 176 THR A CA 1
ATOM 1304 C C . THR A 1 176 ? -13.042 1.373 18.595 1.00 93.31 176 THR A C 1
ATOM 1306 O O . THR A 1 176 ? -12.806 0.376 17.903 1.00 93.31 176 THR A O 1
ATOM 1309 N N . PRO A 1 177 ? -12.711 1.357 19.906 1.00 94.88 177 PRO A N 1
ATOM 1310 C CA . PRO A 1 177 ? -12.035 0.208 20.522 1.00 94.88 177 PRO A CA 1
ATOM 1311 C C . PRO A 1 177 ? -12.922 -1.053 20.568 1.00 94.88 177 PRO A C 1
ATOM 1313 O O . PRO A 1 177 ? -12.423 -2.180 20.658 1.00 94.88 177 PRO A O 1
ATOM 1316 N N . GLY A 1 178 ? -14.248 -0.876 20.507 1.00 96.12 178 GLY A N 1
ATOM 1317 C CA . GLY A 1 178 ? -15.209 -1.977 20.437 1.00 96.12 178 GLY A CA 1
ATOM 1318 C C . GLY A 1 178 ? -15.060 -2.788 19.150 1.00 96.12 178 GLY A C 1
ATOM 1319 O O . GLY A 1 178 ? -15.086 -4.017 19.193 1.00 96.12 178 GLY A O 1
ATOM 1320 N N . GLU A 1 179 ? -14.797 -2.122 18.028 1.00 96.50 179 GLU A N 1
ATOM 1321 C CA . GLU A 1 179 ? -14.563 -2.771 16.734 1.00 96.50 179 GLU A CA 1
ATOM 1322 C C . GLU A 1 179 ? -13.278 -3.601 16.735 1.00 96.50 179 GLU A C 1
ATOM 1324 O O . GLU A 1 179 ? -13.288 -4.744 16.278 1.00 96.50 179 GLU A O 1
ATOM 1329 N N . VAL A 1 180 ? -12.199 -3.091 17.349 1.00 96.44 180 VAL A N 1
ATOM 1330 C CA . VAL A 1 180 ? -10.944 -3.849 17.534 1.00 96.44 180 VAL A CA 1
ATOM 1331 C C . VAL A 1 180 ? -11.222 -5.151 18.293 1.00 96.44 180 VAL A C 1
ATOM 1333 O O . VAL A 1 180 ? -10.707 -6.215 17.946 1.00 96.44 180 VAL A O 1
ATOM 1336 N N . THR A 1 181 ? -12.080 -5.087 19.315 1.00 97.25 181 THR A N 1
ATOM 1337 C CA . THR A 1 181 ? -12.471 -6.257 20.115 1.00 97.25 181 THR A CA 1
ATOM 1338 C C . THR A 1 181 ? -13.257 -7.273 19.283 1.00 97.25 181 THR A C 1
ATOM 1340 O O . THR A 1 181 ? -12.986 -8.474 19.368 1.00 97.25 181 THR A O 1
ATOM 1343 N N . VAL A 1 182 ? -14.205 -6.813 18.457 1.00 98.19 182 VAL A N 1
ATOM 1344 C CA . VAL A 1 182 ? -14.983 -7.679 17.554 1.00 98.19 182 VAL A CA 1
ATOM 1345 C C . VAL A 1 182 ? -14.072 -8.356 16.531 1.00 98.19 182 VAL A C 1
ATOM 1347 O O . VAL A 1 182 ? -14.141 -9.577 16.377 1.00 98.19 182 VAL A O 1
ATOM 1350 N N . ALA A 1 183 ? -13.189 -7.605 15.873 1.00 97.81 183 ALA A N 1
ATOM 1351 C CA . ALA A 1 183 ? -12.255 -8.146 14.891 1.00 97.81 183 ALA A CA 1
ATOM 1352 C C . ALA A 1 183 ? -11.331 -9.204 15.509 1.00 97.81 183 ALA A C 1
ATOM 1354 O O . ALA A 1 183 ? -11.277 -10.341 15.032 1.00 97.81 183 ALA A O 1
ATOM 1355 N N . LYS A 1 184 ? -10.706 -8.886 16.650 1.00 97.12 184 LYS A N 1
ATOM 1356 C CA . LYS A 1 184 ? -9.835 -9.812 17.382 1.00 97.12 184 LYS A CA 1
ATOM 1357 C C . LYS A 1 184 ? -10.548 -11.110 17.757 1.00 97.12 184 LYS A C 1
ATOM 1359 O O . LYS A 1 184 ? -10.001 -12.193 17.555 1.00 97.12 184 LYS A O 1
ATOM 1364 N N . LYS A 1 185 ? -11.787 -11.026 18.256 1.00 98.12 185 LYS A N 1
ATOM 1365 C CA . LYS A 1 185 ? -12.605 -12.203 18.602 1.00 98.12 185 LYS A CA 1
ATOM 1366 C C . LYS A 1 185 ? -12.852 -13.122 17.400 1.00 98.12 185 LYS A C 1
ATOM 1368 O O . LYS A 1 185 ? -12.978 -14.330 17.578 1.00 98.12 185 LYS A O 1
ATOM 1373 N N . ASN A 1 186 ? -12.910 -12.564 16.193 1.00 98.31 186 ASN A N 1
ATOM 1374 C CA . ASN A 1 186 ? -13.131 -13.309 14.954 1.00 98.31 186 ASN A CA 1
ATOM 1375 C C . ASN A 1 186 ? -11.820 -13.681 14.228 1.00 98.31 186 ASN A C 1
ATOM 1377 O O . ASN A 1 186 ? -11.867 -14.250 13.137 1.00 98.31 186 ASN A O 1
ATOM 1381 N N . GLY A 1 187 ? -10.653 -13.409 14.829 1.00 97.69 187 GLY A N 1
ATOM 1382 C CA . GLY A 1 187 ? -9.346 -13.693 14.228 1.00 97.69 187 GLY A CA 1
ATOM 1383 C C . GLY A 1 187 ? -9.039 -12.823 13.007 1.00 97.69 187 GLY A C 1
ATOM 1384 O O . GLY A 1 187 ? -8.373 -13.288 12.082 1.00 97.69 187 GLY A O 1
ATOM 1385 N N . ILE A 1 188 ? -9.565 -11.598 13.000 1.00 98.56 188 ILE A N 1
ATOM 1386 C CA . ILE A 1 188 ? -9.433 -10.611 11.930 1.00 98.56 188 ILE A CA 1
ATOM 1387 C C . ILE A 1 188 ? -8.353 -9.610 12.335 1.00 98.56 188 ILE A C 1
ATOM 1389 O O . ILE A 1 188 ? -8.385 -9.072 13.444 1.00 98.56 188 ILE A O 1
ATOM 1393 N N . LYS A 1 189 ? -7.398 -9.377 11.437 1.00 98.12 189 LYS A N 1
ATOM 1394 C CA . LYS A 1 189 ? -6.391 -8.325 11.568 1.00 98.12 189 LYS A CA 1
ATOM 1395 C C . LYS A 1 189 ? -6.899 -7.016 10.968 1.00 98.12 189 LYS A C 1
ATOM 1397 O O . LYS A 1 189 ? -7.699 -7.059 10.048 1.00 98.12 189 LYS A O 1
ATOM 1402 N N . ILE A 1 190 ? -6.439 -5.867 11.446 1.00 98.25 190 ILE A N 1
ATOM 1403 C CA . ILE A 1 190 ? -6.894 -4.557 10.962 1.00 98.25 190 ILE A CA 1
ATOM 1404 C C . ILE A 1 190 ? -5.700 -3.719 10.524 1.00 98.25 190 ILE A C 1
ATOM 1406 O O . ILE A 1 190 ? -4.719 -3.615 11.261 1.00 98.25 190 ILE A O 1
ATOM 1410 N N . PHE A 1 191 ? -5.805 -3.089 9.359 1.00 97.56 191 PHE A N 1
ATOM 1411 C CA . PHE A 1 191 ? -4.990 -1.930 9.004 1.00 97.56 191 PHE A CA 1
ATOM 1412 C C . PHE A 1 191 ? -5.863 -0.679 9.109 1.00 97.56 191 PHE A C 1
ATOM 1414 O O . PHE A 1 191 ? -7.051 -0.707 8.781 1.00 97.56 191 PHE A O 1
ATOM 1421 N N . LEU A 1 192 ? -5.299 0.393 9.663 1.00 98.00 192 LEU A N 1
ATOM 1422 C CA . LEU A 1 192 ? -6.043 1.629 9.866 1.00 98.00 192 LEU A CA 1
ATOM 1423 C C . LEU A 1 192 ? -5.957 2.486 8.610 1.00 98.00 192 LEU A C 1
ATOM 1425 O O . LEU A 1 192 ? -4.858 2.712 8.111 1.00 98.00 192 LEU A O 1
ATOM 1429 N N . LEU A 1 193 ? -7.096 2.995 8.162 1.00 97.75 193 LEU A N 1
ATOM 1430 C CA . LEU A 1 193 ? -7.210 3.968 7.081 1.00 97.75 193 LEU A CA 1
ATOM 1431 C C . LEU A 1 193 ? -7.350 5.376 7.680 1.00 97.75 193 LEU A C 1
ATOM 1433 O O . LEU A 1 193 ? -8.001 5.567 8.712 1.00 97.75 193 LEU A O 1
ATOM 1437 N N . ALA A 1 194 ? -6.745 6.369 7.050 1.00 96.31 194 ALA A N 1
ATOM 1438 C CA . ALA A 1 194 ? -7.021 7.779 7.292 1.00 96.31 194 ALA A CA 1
ATOM 1439 C C . ALA A 1 194 ? -7.657 8.342 6.028 1.00 96.31 194 ALA A C 1
ATOM 1441 O O . ALA A 1 194 ? -7.046 8.238 4.967 1.00 96.31 194 ALA A O 1
ATOM 1442 N N . ALA A 1 195 ? -8.873 8.872 6.156 1.00 91.12 195 ALA A N 1
ATOM 1443 C CA . ALA A 1 195 ? -9.673 9.279 5.011 1.00 91.12 195 ALA A CA 1
ATOM 1444 C C . ALA A 1 195 ? -9.023 10.424 4.226 1.00 91.12 195 ALA A C 1
ATOM 1446 O O . ALA A 1 195 ? -8.294 11.254 4.787 1.00 91.12 195 ALA A O 1
ATOM 1447 N N . ASP A 1 196 ? 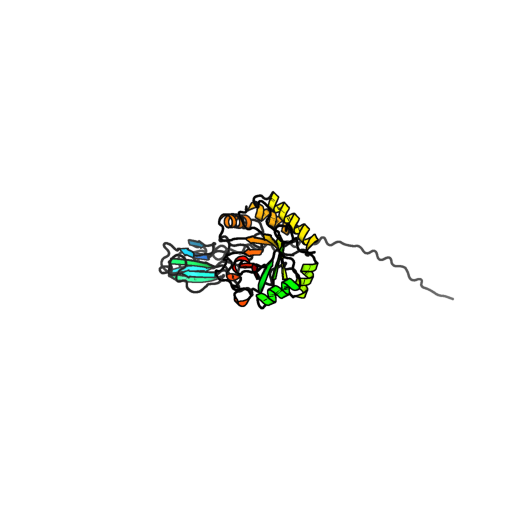-9.337 10.479 2.936 1.00 82.38 196 ASP A N 1
ATOM 1448 C CA . ASP A 1 196 ? -9.051 11.644 2.120 1.00 82.38 196 ASP A CA 1
ATOM 1449 C C . ASP A 1 196 ? -10.212 12.637 2.173 1.00 82.38 196 ASP A C 1
ATOM 1451 O O . ASP A 1 196 ? -11.318 12.337 1.731 1.00 82.38 196 ASP A O 1
ATOM 1455 N N . LEU A 1 197 ? -9.991 13.812 2.761 1.00 74.62 197 LEU A N 1
ATOM 1456 C CA . LEU A 1 197 ? -11.015 14.858 2.870 1.00 74.62 197 LEU A CA 1
ATOM 1457 C C . LEU A 1 197 ? -10.544 16.216 2.332 1.00 74.62 197 LEU A C 1
ATOM 1459 O O . LEU A 1 197 ? -11.258 17.212 2.494 1.00 74.62 197 LEU A O 1
ATOM 1463 N N . GLY A 1 198 ? -9.339 16.304 1.772 1.00 79.81 198 GLY A N 1
ATOM 1464 C CA . GLY A 1 198 ? -8.703 17.585 1.492 1.00 79.81 198 GLY A CA 1
ATOM 1465 C C . GLY A 1 198 ? -7.725 17.536 0.331 1.00 79.81 198 GLY A C 1
ATOM 1466 O O . GLY A 1 198 ? -7.627 16.551 -0.384 1.00 79.81 198 GLY A O 1
ATOM 1467 N N . ASP A 1 199 ? -7.012 18.643 0.137 1.00 86.62 199 ASP A N 1
ATOM 1468 C CA . ASP A 1 199 ? -6.018 18.740 -0.925 1.00 86.62 199 ASP A CA 1
ATOM 1469 C C . ASP A 1 199 ? -4.730 18.010 -0.516 1.00 86.62 199 ASP A C 1
ATOM 1471 O O . ASP A 1 199 ? -4.018 18.429 0.401 1.00 86.62 199 ASP A O 1
ATOM 1475 N N . ASP A 1 200 ? -4.353 16.983 -1.272 1.00 93.31 200 ASP A N 1
ATOM 1476 C CA . ASP A 1 200 ? -3.125 16.209 -1.063 1.00 93.31 200 ASP A CA 1
ATOM 1477 C C . ASP A 1 200 ? -1.896 16.854 -1.747 1.00 93.31 200 ASP A C 1
ATOM 1479 O O . ASP A 1 200 ? -1.026 16.221 -2.364 1.00 93.31 200 ASP A O 1
ATOM 1483 N N . SER A 1 201 ? -1.808 18.185 -1.660 1.00 95.38 201 SER A N 1
ATOM 1484 C CA . SER A 1 201 ? -0.954 18.988 -2.542 1.00 95.38 201 SER A CA 1
ATOM 1485 C C . SER A 1 201 ? 0.293 19.559 -1.862 1.00 95.38 201 SER A C 1
ATOM 1487 O O . SER A 1 201 ? 1.327 19.726 -2.518 1.00 95.38 201 SER A O 1
ATOM 1489 N N . THR A 1 202 ? 0.277 19.802 -0.548 1.00 97.44 202 THR A N 1
ATOM 1490 C CA . THR A 1 202 ? 1.384 20.461 0.162 1.00 97.44 202 THR A CA 1
ATOM 1491 C C . THR A 1 202 ? 1.957 19.652 1.326 1.00 97.44 202 THR A C 1
ATOM 1493 O O . THR A 1 202 ? 1.298 18.848 1.981 1.00 97.44 202 THR A O 1
ATOM 1496 N N . ALA A 1 203 ? 3.213 19.943 1.680 1.00 98.19 203 ALA A N 1
ATOM 1497 C CA . ALA A 1 203 ? 3.841 19.395 2.885 1.00 98.19 203 ALA A CA 1
ATOM 1498 C C . ALA A 1 203 ? 3.140 19.819 4.193 1.00 98.19 203 ALA A C 1
ATOM 1500 O O . ALA A 1 203 ? 3.261 19.134 5.213 1.00 98.19 203 ALA A O 1
ATOM 1501 N N . LYS A 1 204 ? 2.440 20.963 4.194 1.00 97.62 204 LYS A N 1
ATOM 1502 C CA . LYS A 1 204 ? 1.700 21.442 5.367 1.00 97.62 204 LYS A CA 1
ATOM 1503 C C . LYS A 1 204 ? 0.485 20.553 5.626 1.00 97.62 204 LYS A C 1
ATOM 1505 O O . LYS A 1 204 ? 0.316 20.129 6.766 1.00 97.62 204 LYS A O 1
ATOM 1510 N N . GLU A 1 205 ? -0.291 20.258 4.585 1.00 96.75 205 GLU A N 1
ATOM 1511 C CA . GLU A 1 205 ? -1.433 19.334 4.639 1.00 96.75 205 GLU A CA 1
ATOM 1512 C C . GLU A 1 205 ? -0.970 17.941 5.063 1.00 96.75 205 GLU A C 1
ATOM 1514 O O . GLU A 1 205 ? -1.378 17.469 6.117 1.00 96.75 205 GLU A O 1
ATOM 1519 N N . GLY A 1 206 ? 0.024 17.358 4.379 1.00 97.81 206 GLY A N 1
ATOM 1520 C CA . GLY A 1 206 ? 0.509 16.014 4.727 1.00 97.81 206 GLY A CA 1
ATOM 1521 C C . GLY A 1 206 ? 1.041 15.905 6.161 1.00 97.81 206 GLY A C 1
ATOM 1522 O O . GLY A 1 206 ? 0.872 14.883 6.826 1.00 97.81 206 GLY A O 1
ATOM 1523 N N . THR A 1 207 ? 1.648 16.973 6.694 1.00 98.38 207 THR A N 1
ATOM 1524 C CA . THR A 1 207 ? 2.051 17.013 8.110 1.00 98.38 207 THR A CA 1
ATOM 1525 C C . THR A 1 207 ? 0.844 17.046 9.047 1.00 98.38 207 THR A C 1
ATOM 1527 O O . THR A 1 207 ? 0.870 16.369 10.077 1.00 98.38 207 THR A O 1
ATOM 1530 N N . ALA A 1 208 ? -0.168 17.857 8.734 1.00 96.81 208 ALA A N 1
ATOM 1531 C CA . ALA A 1 208 ? -1.367 18.006 9.551 1.00 96.81 208 ALA A CA 1
ATOM 1532 C C . ALA A 1 208 ? -2.170 16.700 9.587 1.00 96.81 208 ALA A C 1
ATOM 1534 O O . ALA A 1 208 ? -2.443 16.196 10.678 1.00 96.81 208 ALA A O 1
ATOM 1535 N N . ASP A 1 209 ? -2.421 16.107 8.423 1.00 97.25 209 ASP A N 1
ATOM 1536 C CA . ASP A 1 209 ? -3.146 14.846 8.274 1.00 97.25 209 ASP A CA 1
ATOM 1537 C C . ASP A 1 209 ? -2.422 13.715 9.008 1.00 97.25 209 ASP A C 1
ATOM 1539 O O . ASP A 1 209 ? -3.014 13.001 9.815 1.00 97.25 209 ASP A O 1
ATOM 1543 N N . GLY A 1 210 ? -1.100 13.593 8.831 1.00 98.00 210 GLY A N 1
ATOM 1544 C CA . GLY A 1 210 ? -0.323 12.554 9.509 1.00 98.00 210 GLY A CA 1
ATOM 1545 C C . GLY A 1 210 ? -0.322 12.706 11.034 1.00 98.00 210 GLY A C 1
ATOM 1546 O O . GLY A 1 210 ? -0.341 11.716 11.769 1.00 98.00 210 GLY A O 1
ATOM 1547 N N . GLN A 1 211 ? -0.321 13.942 11.544 1.00 98.06 211 GLN A N 1
ATOM 1548 C CA . GLN A 1 211 ? -0.436 14.205 12.982 1.00 98.06 211 GLN A CA 1
ATOM 1549 C C . GLN A 1 211 ? -1.833 13.882 13.516 1.00 98.06 211 GLN A C 1
ATOM 1551 O O . GLN A 1 211 ? -1.945 13.325 14.615 1.00 98.06 211 GLN A O 1
ATOM 1556 N N . LEU A 1 212 ? -2.875 14.218 12.755 1.00 96.62 212 LEU A N 1
ATOM 1557 C CA . LEU A 1 212 ? -4.260 13.932 13.102 1.00 96.62 212 LEU A CA 1
ATOM 1558 C C . LEU A 1 212 ? -4.512 12.425 13.122 1.00 96.62 212 LEU A C 1
ATOM 1560 O O . LEU A 1 212 ? -4.939 11.902 14.149 1.00 96.62 212 LEU A O 1
ATOM 1564 N N . ALA A 1 213 ? -4.077 11.704 12.093 1.00 97.62 213 ALA A N 1
ATOM 1565 C CA . ALA A 1 213 ? -4.224 10.258 12.025 1.00 97.62 213 ALA A CA 1
ATOM 1566 C C . ALA A 1 213 ? -3.504 9.527 13.167 1.00 97.62 213 ALA A C 1
ATOM 1568 O O . ALA A 1 213 ? -4.046 8.592 13.754 1.00 97.62 213 ALA A O 1
ATOM 1569 N N . VAL A 1 214 ? -2.310 9.981 13.568 1.00 98.44 214 VAL A N 1
ATOM 1570 C CA . VAL A 1 214 ? -1.611 9.445 14.752 1.00 98.44 214 VAL A CA 1
ATOM 1571 C C . VAL A 1 214 ? -2.389 9.711 16.042 1.00 98.44 214 VAL A C 1
ATOM 1573 O O . VAL A 1 214 ? -2.454 8.846 16.922 1.00 98.44 214 VAL A O 1
ATOM 1576 N N . LYS A 1 215 ? -2.934 10.921 16.202 1.00 97.69 215 LYS A N 1
ATOM 1577 C CA . LYS A 1 215 ? -3.742 11.288 17.371 1.00 97.69 215 LYS A CA 1
ATOM 1578 C C . LYS A 1 215 ? -4.997 10.417 17.441 1.00 97.69 215 LYS A C 1
ATOM 1580 O O . LYS A 1 215 ? -5.299 9.876 18.506 1.00 97.69 215 LYS A O 1
ATOM 1585 N N . ASP A 1 216 ? -5.667 10.234 16.317 1.00 96.31 216 ASP A N 1
ATOM 1586 C CA . ASP A 1 216 ? -6.925 9.510 16.218 1.00 96.31 216 ASP A CA 1
ATOM 1587 C C . ASP A 1 216 ? -6.724 7.996 16.334 1.00 96.31 216 ASP A C 1
ATOM 1589 O O . ASP A 1 216 ? -7.467 7.337 17.057 1.00 96.31 216 ASP A O 1
ATOM 1593 N N . ALA A 1 217 ? -5.635 7.437 15.800 1.00 97.50 217 ALA A N 1
ATOM 1594 C CA . ALA A 1 217 ? -5.250 6.047 16.052 1.00 97.50 217 ALA A CA 1
ATOM 1595 C C . ALA A 1 217 ? -5.083 5.754 17.557 1.00 97.50 217 ALA A C 1
ATOM 1597 O O . ALA A 1 217 ? -5.561 4.730 18.063 1.00 97.50 217 ALA A O 1
ATOM 1598 N N . LYS A 1 218 ? -4.466 6.678 18.310 1.00 97.19 218 LYS A N 1
ATOM 1599 C CA . LYS A 1 218 ? -4.339 6.576 19.777 1.00 97.19 218 LYS A CA 1
ATOM 1600 C C . LYS A 1 218 ? -5.679 6.729 20.483 1.00 97.19 218 LYS A C 1
ATOM 1602 O O . LYS A 1 218 ? -5.954 6.009 21.444 1.00 97.19 218 LYS A O 1
ATOM 1607 N N . ALA A 1 219 ? -6.487 7.697 20.063 1.00 95.88 219 ALA A N 1
ATOM 1608 C CA . ALA A 1 219 ? -7.719 8.055 20.750 1.00 95.88 219 ALA A CA 1
ATOM 1609 C C . ALA A 1 219 ? -8.846 7.050 20.479 1.00 95.88 219 ALA A C 1
ATOM 1611 O O . ALA A 1 219 ? -9.458 6.564 21.436 1.00 95.88 219 ALA A O 1
ATOM 1612 N N . ASN A 1 220 ? -9.052 6.710 19.209 1.00 93.88 220 ASN A N 1
ATOM 1613 C CA . ASN A 1 220 ? -10.237 6.036 18.690 1.00 93.88 220 ASN A CA 1
ATOM 1614 C C . ASN A 1 220 ? -10.035 4.514 18.637 1.00 93.88 220 ASN A C 1
ATOM 1616 O O . ASN A 1 220 ? -10.865 3.774 19.151 1.00 93.88 220 ASN A O 1
ATOM 1620 N N . ALA A 1 221 ? -8.882 4.031 18.160 1.00 94.12 221 ALA A N 1
ATOM 1621 C CA . ALA A 1 221 ? -8.584 2.592 18.098 1.00 94.12 221 ALA A CA 1
ATOM 1622 C C . ALA A 1 221 ? -7.764 2.061 19.293 1.00 94.12 221 ALA A C 1
ATOM 1624 O O . ALA A 1 221 ? -7.586 0.852 19.431 1.00 94.12 221 ALA A O 1
ATOM 1625 N N . LYS A 1 222 ? -7.234 2.945 20.156 1.00 96.75 222 LYS A N 1
ATOM 1626 C CA . LYS A 1 222 ? -6.212 2.603 21.175 1.00 96.75 222 LYS A CA 1
ATOM 1627 C C . LYS A 1 222 ? -5.019 1.852 20.568 1.00 96.75 222 LYS A C 1
ATOM 1629 O O . LYS A 1 222 ? -4.437 0.969 21.199 1.00 96.75 222 LYS A O 1
ATOM 1634 N N . ALA A 1 223 ? -4.668 2.205 19.335 1.00 97.06 223 ALA A N 1
ATOM 1635 C CA . ALA A 1 223 ? -3.635 1.530 18.575 1.00 97.06 223 ALA A CA 1
ATOM 1636 C C . ALA A 1 223 ? -2.253 1.740 19.223 1.00 97.06 223 ALA A C 1
ATOM 1638 O O . ALA A 1 223 ? -1.867 2.892 19.456 1.00 97.06 223 ALA A O 1
ATOM 1639 N N . PRO A 1 224 ? -1.486 0.673 19.512 1.00 97.19 224 PRO A N 1
ATOM 1640 C CA . PRO A 1 224 ? -0.131 0.800 20.034 1.00 97.19 224 PRO A CA 1
ATOM 1641 C C . PRO A 1 224 ? 0.823 1.419 19.002 1.00 97.19 224 PRO A C 1
ATOM 1643 O O . PRO A 1 224 ? 0.556 1.420 17.798 1.00 97.19 224 PRO A O 1
ATOM 1646 N N . ALA A 1 225 ? 1.972 1.909 19.471 1.00 97.25 225 ALA A N 1
ATOM 1647 C CA . ALA A 1 225 ? 3.069 2.294 18.586 1.00 97.25 225 ALA A CA 1
ATOM 1648 C C . ALA A 1 225 ? 3.476 1.116 17.680 1.00 97.25 225 ALA A C 1
ATOM 1650 O O . ALA A 1 225 ? 3.412 -0.046 18.081 1.00 97.25 225 ALA A O 1
ATOM 1651 N N . GLY A 1 226 ? 3.885 1.425 16.454 1.00 97.50 226 GLY A N 1
ATOM 1652 C CA . GLY A 1 226 ? 4.182 0.457 15.403 1.00 97.50 226 GLY A CA 1
ATOM 1653 C C . GLY A 1 226 ? 2.958 -0.012 14.616 1.00 97.50 226 GLY A C 1
ATOM 1654 O O . GLY A 1 226 ? 3.125 -0.803 13.697 1.00 97.50 226 GLY A O 1
ATOM 1655 N N . THR A 1 227 ? 1.750 0.467 14.935 1.00 98.50 227 THR A N 1
ATOM 1656 C CA . THR A 1 227 ? 0.551 0.184 14.129 1.00 98.50 227 THR A CA 1
ATOM 1657 C C . THR A 1 227 ? 0.654 0.841 12.750 1.00 98.50 227 THR A C 1
ATOM 1659 O O . THR A 1 227 ? 1.164 1.957 12.636 1.00 98.50 227 THR A O 1
ATOM 1662 N N . LEU A 1 228 ? 0.169 0.149 11.720 1.00 98.69 228 LEU A N 1
ATOM 1663 C CA . LEU A 1 228 ? 0.069 0.648 10.351 1.00 98.69 228 LEU A CA 1
ATOM 1664 C C . LEU A 1 228 ? -1.100 1.630 10.216 1.00 98.69 228 LEU A C 1
ATOM 1666 O O . LEU A 1 228 ? -2.226 1.306 10.595 1.00 98.69 228 LEU A O 1
ATOM 1670 N N . ILE A 1 229 ? -0.811 2.805 9.655 1.00 98.56 229 ILE A N 1
ATOM 1671 C CA . ILE A 1 229 ? -1.798 3.802 9.239 1.00 98.56 229 ILE A CA 1
ATOM 1672 C C . ILE A 1 229 ? -1.569 4.096 7.758 1.00 98.56 229 ILE A C 1
ATOM 1674 O O . ILE A 1 229 ? -0.500 4.576 7.373 1.00 98.56 229 ILE A O 1
ATOM 1678 N N . VAL A 1 230 ? -2.570 3.790 6.947 1.00 98.56 230 VAL A N 1
ATOM 1679 C CA . VAL A 1 230 ? -2.597 3.971 5.500 1.00 98.56 230 VAL A CA 1
ATOM 1680 C C . VAL A 1 230 ? -3.373 5.253 5.203 1.00 98.56 230 VAL A C 1
ATOM 1682 O O . VAL A 1 230 ? -4.517 5.375 5.632 1.00 98.56 230 VAL A O 1
ATOM 1685 N N . LYS A 1 231 ? -2.752 6.227 4.529 1.00 98.06 231 LYS A N 1
ATOM 1686 C CA . LYS A 1 231 ? -3.494 7.376 3.985 1.00 98.06 231 LYS A CA 1
ATOM 1687 C C . LYS A 1 231 ?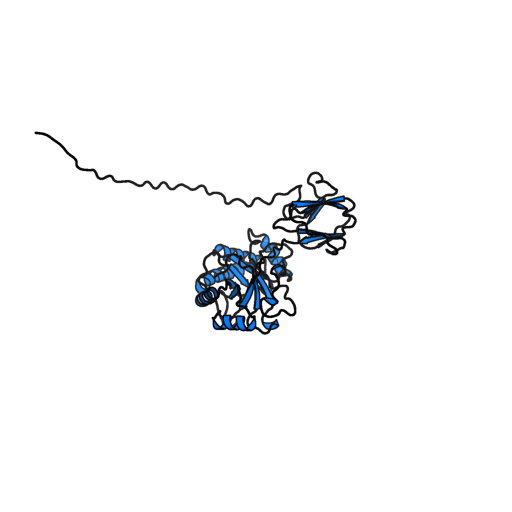 -4.223 6.919 2.731 1.00 98.06 231 LYS A C 1
ATOM 1689 O O . LYS A 1 231 ? -3.578 6.368 1.839 1.00 98.06 231 LYS A O 1
ATOM 1694 N N . ASP A 1 232 ? -5.527 7.137 2.727 1.00 96.12 232 ASP A N 1
ATOM 1695 C CA . ASP A 1 232 ? -6.395 6.994 1.569 1.00 96.12 232 ASP A CA 1
ATOM 1696 C C . ASP A 1 232 ? -6.117 8.149 0.601 1.00 96.12 232 ASP A C 1
ATOM 1698 O O . ASP A 1 232 ? -6.144 9.290 1.048 1.00 96.12 232 ASP A O 1
ATOM 1702 N N . ILE A 1 233 ? -5.724 7.868 -0.644 1.00 95.56 233 ILE A N 1
ATOM 1703 C CA . ILE A 1 233 ? -5.421 8.875 -1.677 1.00 95.56 233 ILE A CA 1
ATOM 1704 C C . ILE A 1 233 ? -6.010 8.378 -2.998 1.00 95.56 233 ILE A C 1
ATOM 1706 O O . ILE A 1 233 ? -5.461 7.483 -3.654 1.00 95.56 233 ILE A O 1
ATOM 1710 N N . GLU A 1 234 ? -7.128 8.971 -3.399 1.00 88.31 234 GLU A N 1
ATOM 1711 C CA . GLU A 1 234 ? -7.897 8.529 -4.570 1.00 88.31 234 GLU A CA 1
ATOM 1712 C C . GLU A 1 234 ? -7.642 9.386 -5.822 1.00 88.31 234 GLU A C 1
ATOM 1714 O O . GLU A 1 234 ? -7.976 8.970 -6.931 1.00 88.31 234 GLU A O 1
ATOM 1719 N N . ASP A 1 235 ? -7.009 10.553 -5.666 1.00 88.94 235 ASP A N 1
ATOM 1720 C CA . ASP A 1 235 ? -6.782 11.528 -6.741 1.00 88.94 235 ASP A CA 1
ATOM 1721 C C . ASP A 1 235 ? -5.297 11.959 -6.831 1.00 88.94 235 ASP A C 1
ATOM 1723 O O . ASP A 1 235 ? -4.371 11.246 -6.425 1.00 88.94 235 ASP A O 1
ATOM 1727 N N . THR A 1 236 ? -5.045 13.123 -7.428 1.00 91.75 236 THR A N 1
ATOM 1728 C CA . THR A 1 236 ? -3.721 13.724 -7.577 1.00 91.75 236 THR A CA 1
ATOM 1729 C C . THR A 1 236 ? -3.055 13.981 -6.225 1.00 91.75 236 THR A C 1
ATOM 1731 O O . THR A 1 236 ? -3.675 14.465 -5.282 1.00 91.75 236 THR A O 1
ATOM 1734 N N . VAL A 1 237 ? -1.746 13.738 -6.147 1.00 97.06 237 VAL A N 1
ATOM 1735 C CA . VAL A 1 237 ? -0.954 13.964 -4.930 1.00 97.06 237 VAL A CA 1
ATOM 1736 C C . VAL A 1 237 ? 0.411 14.544 -5.270 1.00 97.06 237 VAL A C 1
ATOM 1738 O O . VAL A 1 237 ? 1.001 14.235 -6.306 1.00 97.06 237 VAL A O 1
ATOM 1741 N N . SER A 1 238 ? 0.973 15.364 -4.378 1.00 98.06 238 SER A N 1
ATOM 1742 C CA . SER A 1 238 ? 2.350 15.842 -4.518 1.00 98.06 238 SER A CA 1
ATOM 1743 C C . SER A 1 238 ? 3.362 15.005 -3.734 1.00 98.06 238 SER A C 1
ATOM 1745 O O . SER A 1 238 ? 3.114 14.499 -2.640 1.00 98.06 238 SER A O 1
ATOM 1747 N N . SER A 1 239 ? 4.599 14.945 -4.235 1.00 98.38 239 SER A N 1
ATOM 1748 C CA . SER A 1 239 ? 5.707 14.323 -3.494 1.00 98.38 239 SER A CA 1
ATOM 1749 C C . SER A 1 239 ? 5.943 14.977 -2.130 1.00 98.38 239 SER A C 1
ATOM 1751 O O . SER A 1 239 ? 6.424 14.313 -1.212 1.00 98.38 239 SER A O 1
ATOM 1753 N N . SER A 1 240 ? 5.656 16.277 -2.004 1.00 98.38 240 SER A N 1
ATOM 1754 C CA . SER A 1 240 ? 5.860 17.012 -0.756 1.00 98.38 240 SER A CA 1
ATOM 1755 C C . SER A 1 240 ? 4.841 16.607 0.308 1.00 98.38 240 SER A C 1
A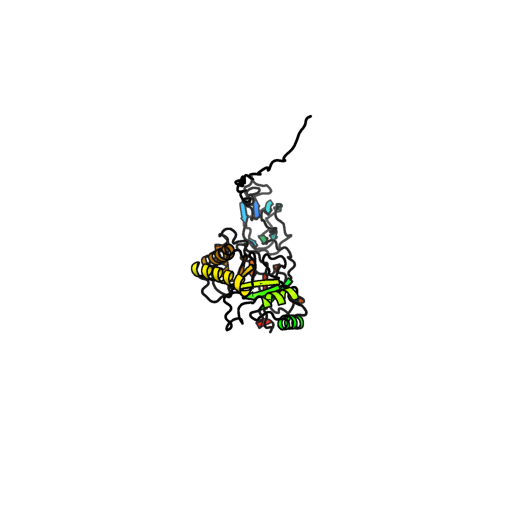TOM 1757 O O . SER A 1 240 ? 5.217 16.465 1.473 1.00 98.38 240 SER A O 1
ATOM 1759 N N . TYR A 1 241 ? 3.601 16.336 -0.107 1.00 98.56 241 TYR A N 1
ATOM 1760 C CA . TYR A 1 241 ? 2.556 15.784 0.744 1.00 98.56 241 TYR A CA 1
ATOM 1761 C C . TYR A 1 241 ? 2.945 14.384 1.240 1.00 98.56 241 TYR A C 1
ATOM 1763 O O . TYR A 1 241 ? 3.066 14.176 2.448 1.00 98.56 241 TYR A O 1
ATOM 1771 N N . LEU A 1 242 ? 3.274 13.457 0.325 1.00 98.56 242 LEU A N 1
ATOM 1772 C CA . LEU A 1 242 ? 3.642 12.074 0.673 1.00 98.56 242 LEU A CA 1
ATOM 1773 C C . LEU A 1 242 ? 4.802 12.013 1.678 1.00 98.56 242 LEU A C 1
ATOM 1775 O O . LEU A 1 242 ? 4.738 11.303 2.685 1.00 98.56 242 LEU A O 1
ATOM 1779 N N . THR A 1 243 ? 5.871 12.777 1.431 1.00 98.69 243 THR A N 1
ATOM 1780 C CA . THR A 1 243 ? 7.033 12.843 2.328 1.00 98.69 243 THR A CA 1
ATOM 1781 C C . THR A 1 243 ? 6.669 13.419 3.700 1.00 98.69 243 THR A C 1
ATOM 1783 O O . THR A 1 243 ? 7.183 12.948 4.724 1.00 98.69 243 THR A O 1
ATOM 1786 N N . ALA A 1 244 ? 5.796 14.426 3.745 1.00 98.69 244 ALA A N 1
ATOM 1787 C CA . ALA A 1 244 ? 5.353 15.046 4.987 1.00 98.69 244 ALA A CA 1
ATOM 1788 C C . ALA A 1 244 ? 4.473 14.106 5.822 1.00 98.69 244 ALA A C 1
ATOM 1790 O O . ALA A 1 244 ? 4.766 13.917 7.006 1.00 98.69 244 ALA A O 1
ATOM 1791 N N . TRP A 1 245 ? 3.494 13.444 5.195 1.00 98.62 245 TRP A N 1
ATOM 1792 C CA . TRP A 1 245 ? 2.683 12.391 5.813 1.00 98.62 245 TRP A CA 1
ATOM 1793 C C . TRP A 1 245 ? 3.564 11.291 6.406 1.00 98.62 245 TRP A C 1
ATOM 1795 O O . TRP A 1 245 ? 3.515 11.019 7.609 1.00 98.62 245 TRP A O 1
ATOM 1805 N N . PHE A 1 246 ? 4.456 10.721 5.585 1.00 98.75 246 PHE A N 1
ATOM 1806 C CA . PHE A 1 246 ? 5.388 9.675 6.008 1.00 98.75 246 PHE A CA 1
ATOM 1807 C C . PHE A 1 246 ? 6.176 10.088 7.255 1.00 98.75 246 PHE A C 1
ATOM 1809 O O . PHE A 1 246 ? 6.289 9.332 8.224 1.00 98.75 246 PHE A O 1
ATOM 1816 N N . THR A 1 247 ? 6.715 11.308 7.241 1.00 98.62 247 THR A N 1
ATOM 1817 C CA . THR A 1 247 ? 7.530 11.839 8.336 1.00 98.62 247 THR A CA 1
ATOM 1818 C C . THR A 1 247 ? 6.701 12.055 9.598 1.00 98.62 247 THR A C 1
ATOM 1820 O O . THR A 1 247 ? 7.154 11.700 10.689 1.00 98.62 247 THR A O 1
ATOM 1823 N N . ALA A 1 248 ? 5.492 12.606 9.472 1.00 98.69 248 ALA A N 1
ATOM 1824 C CA . ALA A 1 248 ? 4.596 12.870 10.592 1.00 98.69 248 ALA A CA 1
ATOM 1825 C C . ALA A 1 248 ? 4.150 11.573 11.284 1.00 98.69 248 ALA A C 1
ATOM 1827 O O . ALA A 1 248 ? 4.312 11.445 12.502 1.00 98.69 248 ALA A O 1
ATOM 1828 N N . VAL A 1 249 ? 3.693 10.581 10.514 1.00 98.75 249 VAL A N 1
ATOM 1829 C CA . VAL A 1 249 ? 3.255 9.278 11.038 1.00 98.75 249 VAL A CA 1
ATOM 1830 C C . VAL A 1 249 ? 4.412 8.537 11.709 1.00 98.75 249 VAL A C 1
ATOM 1832 O O . VAL A 1 249 ? 4.293 8.082 12.853 1.00 98.75 249 VAL A O 1
ATOM 1835 N N . LYS A 1 250 ? 5.583 8.500 11.058 1.00 98.25 250 LYS A N 1
ATOM 1836 C CA . LYS A 1 250 ? 6.784 7.856 11.606 1.00 98.25 250 LYS A CA 1
ATOM 1837 C C . LYS A 1 250 ? 7.272 8.535 12.885 1.00 98.25 250 LYS A C 1
ATOM 1839 O O . LYS A 1 250 ? 7.588 7.853 13.858 1.00 98.25 250 LYS A O 1
ATOM 1844 N N . LYS A 1 251 ? 7.281 9.873 12.929 1.00 98.31 251 LYS A N 1
ATOM 1845 C CA . LYS A 1 251 ? 7.596 10.650 14.142 1.00 98.31 251 LYS A CA 1
ATOM 1846 C C . LYS A 1 251 ? 6.592 10.384 15.266 1.00 98.31 251 LYS A C 1
ATOM 1848 O O . LYS A 1 251 ? 6.967 10.393 16.435 1.00 98.31 251 LYS A O 1
ATOM 1853 N N . GLY A 1 252 ? 5.336 10.113 14.917 1.00 98.25 252 GLY A N 1
ATOM 1854 C CA . GLY A 1 252 ? 4.288 9.693 15.842 1.00 98.25 252 GLY A CA 1
ATOM 1855 C C . GLY A 1 252 ? 4.493 8.309 16.466 1.00 98.25 252 GLY A C 1
ATOM 1856 O O . GLY A 1 252 ? 3.789 7.984 17.427 1.00 98.25 252 GLY A O 1
ATOM 1857 N N . GLY A 1 253 ? 5.446 7.525 15.947 1.00 98.12 253 GLY A N 1
ATOM 1858 C CA . GLY A 1 253 ? 5.739 6.156 16.363 1.00 98.12 253 GLY A CA 1
ATOM 1859 C C . GLY A 1 253 ? 4.919 5.095 15.630 1.00 98.12 253 GLY A C 1
ATOM 1860 O O . GLY A 1 253 ? 4.812 3.987 16.142 1.00 98.12 253 GLY A O 1
ATOM 1861 N N . TYR A 1 254 ? 4.323 5.417 14.479 1.00 98.62 254 TYR A N 1
ATOM 1862 C CA . TYR A 1 254 ? 3.472 4.520 13.684 1.00 98.62 254 TYR A CA 1
ATOM 1863 C C . TYR A 1 254 ? 4.147 4.157 12.360 1.00 98.62 254 TYR A C 1
ATOM 1865 O O . TYR A 1 254 ? 5.128 4.787 11.954 1.00 98.62 254 TYR A O 1
ATOM 1873 N N . LEU A 1 255 ? 3.642 3.116 11.700 1.00 98.25 255 LEU A N 1
ATOM 1874 C CA . LEU A 1 255 ? 4.109 2.712 10.380 1.00 98.25 255 LEU A CA 1
ATOM 1875 C C . LEU A 1 255 ? 3.288 3.440 9.308 1.00 98.25 255 LEU A C 1
ATOM 1877 O O . LEU A 1 255 ? 2.069 3.282 9.287 1.00 98.25 255 LEU A O 1
ATOM 1881 N N . PRO A 1 256 ? 3.924 4.241 8.437 1.00 98.44 256 PRO A N 1
ATOM 1882 C CA . PRO A 1 256 ? 3.232 4.913 7.347 1.00 98.44 256 PRO A CA 1
ATOM 1883 C C . PRO A 1 256 ? 2.965 3.954 6.184 1.00 98.44 256 PRO A C 1
ATOM 1885 O O . PRO A 1 256 ? 3.883 3.285 5.693 1.00 98.44 256 PRO A O 1
ATOM 1888 N N . GLY A 1 257 ? 1.723 3.944 5.716 1.00 98.44 257 GLY A N 1
ATOM 1889 C CA . GLY A 1 257 ? 1.322 3.345 4.453 1.00 98.44 257 GLY A CA 1
ATOM 1890 C C . GLY A 1 257 ? 0.511 4.306 3.590 1.00 98.44 257 GLY A C 1
ATOM 1891 O O . GLY A 1 257 ? 0.158 5.404 4.035 1.00 98.44 257 GLY A O 1
ATOM 1892 N N . PHE A 1 258 ? 0.238 3.875 2.364 1.00 98.44 258 PHE A N 1
ATOM 1893 C CA . PHE A 1 258 ? -0.495 4.646 1.365 1.00 98.44 258 PHE A CA 1
ATOM 1894 C C . PHE A 1 258 ? -1.384 3.731 0.531 1.00 98.44 258 PHE A C 1
ATOM 1896 O O . PHE A 1 258 ? -0.896 2.705 0.054 1.00 98.44 258 PHE A O 1
ATOM 1903 N N . TYR A 1 259 ? -2.636 4.132 0.351 1.00 98.06 259 TYR A N 1
ATOM 1904 C CA . TYR A 1 259 ? -3.552 3.589 -0.638 1.00 98.06 259 TYR A CA 1
ATOM 1905 C C . TYR A 1 259 ? -3.381 4.397 -1.924 1.00 98.06 259 TYR A C 1
ATOM 1907 O O . TYR A 1 259 ? -3.579 5.608 -1.900 1.00 98.06 259 TYR A O 1
ATOM 1915 N N . LEU A 1 260 ? -2.870 3.785 -2.999 1.00 96.50 260 LEU A N 1
ATOM 1916 C CA . LEU A 1 260 ? -2.464 4.519 -4.207 1.00 96.50 260 LEU A CA 1
ATOM 1917 C C . LEU A 1 260 ? -2.664 3.745 -5.515 1.00 96.50 260 LEU A C 1
ATOM 1919 O O . LEU A 1 260 ? -2.437 2.532 -5.596 1.00 96.50 260 LEU A O 1
ATOM 1923 N N . ASN A 1 261 ? -2.915 4.505 -6.587 1.00 93.94 261 ASN A N 1
ATOM 1924 C CA . ASN A 1 261 ? -2.913 4.021 -7.965 1.00 93.94 261 ASN A CA 1
ATOM 1925 C C . ASN A 1 261 ? -1.541 4.174 -8.628 1.00 93.94 261 ASN A C 1
ATOM 1927 O O . ASN A 1 261 ? -1.112 5.276 -8.979 1.00 93.94 261 ASN A O 1
ATOM 1931 N N . ALA A 1 262 ? -0.870 3.051 -8.880 1.00 88.81 262 ALA A N 1
ATOM 1932 C CA . ALA A 1 262 ? 0.414 3.037 -9.577 1.00 88.81 262 ALA A CA 1
ATOM 1933 C C . ALA A 1 262 ? 0.325 3.246 -11.102 1.00 88.81 262 ALA A C 1
ATOM 1935 O O . ALA A 1 262 ? 1.357 3.365 -11.765 1.00 88.81 262 ALA A O 1
ATOM 1936 N N . THR A 1 263 ? -0.880 3.288 -11.668 1.00 87.25 263 THR A N 1
ATOM 1937 C CA . THR A 1 263 ? -1.128 3.534 -13.097 1.00 87.25 263 THR A CA 1
ATOM 1938 C C . THR A 1 263 ? -1.341 5.018 -13.403 1.00 87.25 263 THR A C 1
ATOM 1940 O O . THR A 1 263 ? -1.103 5.456 -14.532 1.00 87.25 263 THR A O 1
ATOM 1943 N N . HIS A 1 264 ? -1.710 5.817 -12.395 1.00 91.44 264 HIS A N 1
ATOM 1944 C CA . HIS A 1 264 ? -1.907 7.252 -12.548 1.00 91.44 264 HIS A CA 1
ATOM 1945 C C . HIS A 1 264 ? -0.551 7.987 -12.559 1.00 91.44 264 HIS A C 1
ATOM 1947 O O . HIS A 1 264 ? 0.345 7.743 -11.740 1.00 91.44 264 HIS A O 1
ATOM 1953 N N . SER A 1 265 ? -0.341 8.837 -13.567 1.00 88.81 265 SER A N 1
ATOM 1954 C CA . SER A 1 265 ? 1.012 9.284 -13.939 1.00 88.81 265 SER A CA 1
ATOM 1955 C C . SER A 1 265 ? 1.623 10.327 -12.997 1.00 88.81 265 SER A C 1
ATOM 1957 O O . SER A 1 265 ? 2.826 10.277 -12.728 1.00 88.81 265 SER A O 1
ATOM 1959 N N . ASP A 1 266 ? 0.823 11.241 -12.461 1.00 93.06 266 ASP A N 1
ATOM 1960 C CA . ASP A 1 266 ? 1.248 12.222 -11.457 1.00 93.06 266 ASP A CA 1
ATOM 1961 C C . ASP A 1 266 ? 1.438 11.570 -10.074 1.00 93.06 266 ASP A C 1
ATOM 1963 O O . ASP A 1 266 ? 2.452 11.840 -9.435 1.00 93.06 266 ASP A O 1
ATOM 1967 N N . VAL A 1 267 ? 0.576 10.627 -9.672 1.00 95.69 267 VAL A N 1
ATOM 1968 C CA . VAL A 1 267 ? 0.720 9.806 -8.461 1.00 95.69 267 VAL A CA 1
ATOM 1969 C C . VAL A 1 267 ? 2.034 9.035 -8.531 1.00 95.69 267 VAL A C 1
ATOM 1971 O O . VAL A 1 267 ? 2.840 9.066 -7.600 1.00 95.69 267 VAL A O 1
ATOM 1974 N N . THR A 1 268 ? 2.322 8.424 -9.684 1.00 93.00 268 THR A N 1
ATOM 1975 C CA . THR A 1 268 ? 3.606 7.764 -9.938 1.00 93.00 268 THR A CA 1
ATOM 1976 C C . THR A 1 268 ? 4.772 8.741 -9.828 1.00 93.00 268 THR A C 1
ATOM 1978 O O . THR A 1 268 ? 5.754 8.450 -9.147 1.00 93.00 268 THR A O 1
ATOM 1981 N N . ALA A 1 269 ? 4.693 9.916 -10.456 1.00 93.38 269 ALA A N 1
ATOM 1982 C CA . ALA A 1 269 ? 5.761 10.913 -10.392 1.00 93.38 269 ALA A CA 1
ATOM 1983 C C . ALA A 1 269 ? 6.009 11.421 -8.957 1.00 93.38 269 ALA A C 1
ATOM 1985 O O . ALA A 1 269 ? 7.166 11.586 -8.542 1.00 93.38 269 ALA A O 1
ATOM 1986 N N . ALA A 1 270 ? 4.937 11.631 -8.193 1.00 97.94 270 ALA A N 1
ATOM 1987 C CA . ALA A 1 270 ? 4.965 12.046 -6.801 1.00 97.94 270 ALA A CA 1
ATOM 1988 C C . ALA A 1 270 ? 5.581 10.968 -5.908 1.00 97.94 270 ALA A C 1
ATOM 1990 O O . ALA A 1 270 ? 6.550 11.250 -5.197 1.00 97.94 270 ALA A O 1
ATOM 1991 N N . PHE A 1 271 ? 5.102 9.727 -6.008 1.00 96.69 271 PHE A N 1
ATOM 1992 C CA . PHE A 1 271 ? 5.641 8.591 -5.267 1.00 96.69 271 PHE A CA 1
ATOM 1993 C C . PHE A 1 271 ? 7.126 8.390 -5.568 1.00 96.69 271 PHE A C 1
ATOM 1995 O O . PHE A 1 271 ? 7.962 8.352 -4.664 1.00 96.69 271 PHE A O 1
ATOM 2002 N N . CYS A 1 272 ? 7.491 8.354 -6.850 1.00 90.19 272 CYS A N 1
ATOM 2003 C CA . CYS A 1 272 ? 8.871 8.165 -7.279 1.00 90.19 272 CYS A CA 1
ATOM 2004 C C . CYS A 1 272 ? 9.803 9.293 -6.836 1.00 90.19 272 CYS A C 1
ATOM 2006 O O . CYS A 1 272 ? 10.992 9.063 -6.616 1.00 90.19 272 CYS A O 1
ATOM 2008 N N . SER A 1 273 ? 9.289 10.507 -6.669 1.00 95.00 273 SER A N 1
ATOM 2009 C CA . SER A 1 273 ? 10.056 11.599 -6.076 1.00 95.00 273 SER A CA 1
ATOM 2010 C C . SER A 1 273 ? 10.193 11.431 -4.560 1.00 95.00 273 SER A C 1
ATOM 2012 O O . SER A 1 273 ? 11.290 11.628 -4.031 1.00 95.00 273 SER A O 1
ATOM 2014 N N . ALA A 1 274 ? 9.139 10.976 -3.880 1.00 96.69 274 ALA A N 1
ATOM 2015 C CA . ALA A 1 274 ? 9.119 10.764 -2.438 1.00 96.69 274 ALA A CA 1
ATOM 2016 C C . ALA A 1 274 ? 10.048 9.624 -1.983 1.00 96.69 274 ALA A C 1
ATOM 2018 O O . ALA A 1 274 ? 10.654 9.742 -0.915 1.00 96.69 274 ALA A O 1
ATOM 2019 N N . THR A 1 275 ? 10.271 8.586 -2.806 1.00 90.50 275 THR A N 1
ATOM 2020 C CA . THR A 1 275 ? 11.215 7.478 -2.507 1.00 90.50 275 THR A CA 1
ATOM 2021 C C . THR A 1 275 ? 12.657 7.930 -2.254 1.00 90.50 275 THR A C 1
ATOM 2023 O O . THR A 1 275 ? 13.430 7.212 -1.621 1.00 90.50 275 THR A O 1
ATOM 2026 N N . LYS A 1 276 ? 13.025 9.144 -2.682 1.00 88.94 276 LYS A N 1
ATOM 2027 C CA . LYS A 1 276 ? 14.328 9.761 -2.385 1.00 88.94 276 LYS A CA 1
ATOM 2028 C C . LYS A 1 276 ? 14.474 10.150 -0.908 1.00 88.94 276 LYS A C 1
ATOM 2030 O O . LYS A 1 276 ? 15.586 10.381 -0.439 1.00 88.94 276 LYS A O 1
ATOM 2035 N N . THR A 1 277 ? 13.367 10.218 -0.169 1.00 90.12 277 THR A N 1
ATOM 2036 C CA . THR A 1 277 ? 13.353 10.456 1.276 1.00 90.12 277 THR A CA 1
ATOM 2037 C C . THR A 1 277 ? 13.870 9.212 2.013 1.00 90.12 277 THR A C 1
ATOM 2039 O O . THR A 1 277 ? 13.356 8.113 1.786 1.00 90.12 277 THR A O 1
ATOM 2042 N N . PRO A 1 278 ? 14.843 9.337 2.937 1.00 88.94 278 PRO A N 1
ATOM 2043 C CA . PRO A 1 278 ? 15.403 8.194 3.654 1.00 88.94 278 PRO A CA 1
ATOM 2044 C C . PRO A 1 278 ? 14.350 7.310 4.340 1.00 88.94 278 PRO A C 1
ATOM 2046 O O . PRO A 1 278 ? 13.612 7.737 5.230 1.00 88.94 278 PRO A O 1
ATOM 2049 N N . GLY A 1 279 ? 14.315 6.037 3.941 1.00 85.81 279 GLY A N 1
ATOM 2050 C CA . GLY A 1 279 ? 13.403 5.027 4.478 1.00 85.81 279 GLY A CA 1
ATOM 2051 C C . GLY A 1 279 ? 11.973 5.081 3.934 1.00 85.81 279 GLY A C 1
ATOM 2052 O O . GLY A 1 279 ? 11.182 4.225 4.319 1.00 85.81 279 GLY A O 1
ATOM 2053 N N . PHE A 1 280 ? 11.639 6.027 3.049 1.00 94.50 280 PHE A N 1
ATOM 2054 C CA . PHE A 1 280 ? 10.315 6.100 2.422 1.00 94.50 280 PHE A CA 1
ATOM 2055 C C . PHE A 1 280 ? 10.018 4.861 1.585 1.00 94.50 280 PHE A C 1
ATOM 2057 O O . PHE A 1 280 ? 8.918 4.337 1.648 1.00 94.50 280 PHE A O 1
ATOM 2064 N N . SER A 1 281 ? 11.019 4.312 0.890 1.00 88.69 281 SER A N 1
ATOM 2065 C CA . SER A 1 281 ? 10.879 3.088 0.088 1.00 88.69 281 SER A CA 1
ATOM 2066 C C . SER A 1 281 ? 10.457 1.843 0.880 1.00 88.69 281 SER A C 1
ATOM 2068 O O . SER A 1 281 ? 10.238 0.802 0.269 1.00 88.69 281 SER A O 1
ATOM 2070 N N . SER A 1 282 ? 10.370 1.919 2.210 1.00 87.44 282 SER A N 1
ATOM 2071 C CA . SER A 1 282 ? 9.848 0.861 3.081 1.00 87.44 282 SER A CA 1
ATOM 2072 C C . SER A 1 282 ? 8.404 1.108 3.542 1.00 87.44 282 SER A C 1
ATOM 2074 O O . SER A 1 282 ? 7.935 0.380 4.414 1.00 87.44 282 SER A O 1
ATOM 2076 N N . SER A 1 283 ? 7.716 2.128 3.018 1.00 94.50 283 SER A N 1
ATOM 2077 C CA . SER A 1 283 ? 6.287 2.338 3.262 1.00 94.50 283 SER A CA 1
ATOM 2078 C C . SER A 1 283 ? 5.471 1.143 2.774 1.00 94.50 283 SER A C 1
ATOM 2080 O O . SER A 1 283 ? 5.823 0.507 1.778 1.00 94.50 283 SER A O 1
ATOM 2082 N N . ILE A 1 284 ? 4.385 0.832 3.481 1.00 96.88 284 ILE A N 1
ATOM 2083 C CA . ILE A 1 284 ? 3.425 -0.168 3.007 1.00 96.88 284 ILE A CA 1
ATOM 2084 C C . ILE A 1 284 ? 2.571 0.470 1.915 1.00 96.88 284 ILE A C 1
ATOM 2086 O O . ILE A 1 284 ? 2.099 1.593 2.077 1.00 96.88 284 ILE A O 1
ATOM 2090 N N . ILE A 1 285 ? 2.395 -0.245 0.813 1.00 96.94 285 ILE A N 1
ATOM 2091 C CA . ILE A 1 285 ? 1.487 0.130 -0.261 1.00 96.94 285 ILE A CA 1
ATOM 2092 C C . ILE A 1 285 ? 0.278 -0.780 -0.173 1.00 96.94 285 ILE A C 1
ATOM 2094 O O . ILE A 1 285 ? 0.415 -2.008 -0.180 1.00 96.94 285 ILE A O 1
ATOM 2098 N N . ASP A 1 286 ? -0.867 -0.131 -0.071 1.00 97.75 286 ASP A N 1
ATOM 2099 C CA . ASP A 1 286 ? -2.162 -0.672 -0.408 1.00 97.75 286 ASP A CA 1
ATOM 2100 C C . ASP A 1 286 ? -2.463 -0.224 -1.839 1.00 97.75 286 ASP A C 1
ATOM 2102 O O . ASP A 1 286 ? -2.569 0.964 -2.131 1.00 97.75 286 ASP A O 1
ATOM 2106 N N . SER A 1 287 ? -2.397 -1.145 -2.789 1.00 96.00 287 SER A N 1
ATOM 2107 C CA . SER A 1 287 ? -2.663 -0.794 -4.183 1.00 96.00 287 SER A CA 1
ATOM 2108 C C . SER A 1 287 ? -4.127 -1.045 -4.482 1.00 96.00 287 SER A C 1
ATOM 2110 O O . SER A 1 287 ? -4.635 -2.078 -4.075 1.00 96.00 287 SER A O 1
ATOM 2112 N N . TYR A 1 288 ? -4.773 -0.175 -5.249 1.00 94.88 288 TYR A N 1
ATOM 2113 C CA . TYR A 1 288 ? -6.121 -0.445 -5.759 1.00 94.88 288 TYR A CA 1
ATOM 2114 C C . TYR A 1 288 ? -6.165 -0.765 -7.251 1.00 94.88 288 TYR A C 1
ATOM 2116 O O . TYR A 1 288 ? -7.216 -0.725 -7.880 1.00 94.88 288 TYR A O 1
ATOM 2124 N N . GLU A 1 289 ? -5.010 -1.100 -7.830 1.00 91.38 289 GLU A N 1
ATOM 2125 C CA . GLU A 1 289 ? -4.911 -1.522 -9.222 1.00 91.38 289 GLU A CA 1
ATOM 2126 C C . GLU A 1 289 ? -4.058 -2.787 -9.361 1.00 91.38 289 GLU A C 1
ATOM 2128 O O . GLU A 1 289 ? -3.171 -3.035 -8.539 1.00 91.38 289 GLU A O 1
ATOM 2133 N N . PRO A 1 290 ? -4.287 -3.593 -10.410 1.00 92.38 290 PRO A N 1
ATOM 2134 C CA . PRO A 1 290 ? -5.394 -3.470 -11.356 1.00 92.38 290 PRO A CA 1
ATOM 2135 C C . PRO A 1 290 ? -6.719 -3.882 -10.705 1.00 92.38 290 PRO A C 1
ATOM 2137 O O . PRO A 1 290 ? -6.721 -4.793 -9.888 1.00 92.38 290 PRO A O 1
ATOM 2140 N N . GLU A 1 291 ? -7.857 -3.334 -11.106 1.00 90.00 291 GLU A N 1
ATOM 2141 C CA . GLU A 1 291 ? -9.156 -3.915 -10.732 1.00 90.00 291 GLU A CA 1
ATOM 2142 C C . GLU A 1 291 ? -9.593 -4.998 -11.749 1.00 90.00 291 GLU A C 1
ATOM 2144 O O . GLU A 1 291 ? -9.938 -4.682 -12.895 1.00 90.00 291 GLU A O 1
ATOM 2149 N N . PRO A 1 292 ? -9.568 -6.309 -11.419 1.00 87.00 292 PRO A N 1
ATOM 2150 C CA . PRO A 1 292 ? -9.895 -7.348 -12.386 1.00 87.00 292 PRO A CA 1
ATOM 2151 C C . PRO A 1 292 ? -11.390 -7.351 -12.722 1.00 87.00 292 PRO A C 1
ATOM 2153 O O . PRO A 1 292 ? -12.253 -7.480 -11.852 1.00 87.00 292 PRO A O 1
ATOM 2156 N N . SER A 1 293 ? -11.712 -7.333 -14.017 1.00 84.38 293 SER A N 1
ATOM 2157 C CA . SER A 1 293 ? -13.095 -7.466 -14.478 1.00 84.38 293 SER A CA 1
ATOM 2158 C C . SER A 1 293 ? -13.714 -8.794 -14.024 1.00 84.38 293 SER A C 1
ATOM 2160 O O . SER A 1 293 ? -13.132 -9.859 -14.250 1.00 84.38 293 SER A O 1
ATOM 2162 N N . GLY A 1 294 ? -14.929 -8.745 -13.474 1.00 82.81 294 GLY A N 1
ATOM 2163 C CA . GLY A 1 294 ? -15.688 -9.944 -13.106 1.00 82.81 294 GLY A CA 1
ATOM 2164 C C . GLY A 1 294 ? -15.219 -10.617 -11.815 1.00 82.81 294 GLY A C 1
ATOM 2165 O O . GLY A 1 294 ? -15.365 -11.835 -11.680 1.00 82.81 294 GLY A O 1
ATOM 2166 N N . ALA A 1 295 ? -14.656 -9.852 -10.875 1.00 87.56 295 ALA A N 1
ATOM 2167 C CA . ALA A 1 295 ? -14.340 -10.343 -9.541 1.00 87.56 295 ALA A CA 1
ATOM 2168 C C . ALA A 1 295 ? -15.569 -11.003 -8.886 1.00 87.56 295 ALA A C 1
ATOM 2170 O O . ALA A 1 295 ? -16.680 -10.473 -8.896 1.00 87.56 295 ALA A O 1
ATOM 2171 N N . THR A 1 296 ? -15.377 -12.188 -8.308 1.00 92.56 296 THR A N 1
ATOM 2172 C CA . THR A 1 296 ? -16.416 -12.848 -7.507 1.00 92.56 296 THR A CA 1
ATOM 2173 C C . THR A 1 296 ? -16.242 -12.489 -6.041 1.00 92.56 296 THR A C 1
ATOM 2175 O O . THR A 1 296 ? -15.110 -12.366 -5.575 1.00 92.56 296 THR A O 1
ATOM 2178 N N . VAL A 1 297 ? -17.340 -12.414 -5.291 1.00 95.31 297 VAL A N 1
ATOM 2179 C CA . VAL A 1 297 ? -17.275 -12.194 -3.842 1.00 95.31 297 VAL A CA 1
ATOM 2180 C C . VAL A 1 297 ? -16.616 -13.388 -3.142 1.00 95.31 297 VAL A C 1
ATOM 2182 O O . VAL A 1 297 ? -17.029 -14.535 -3.323 1.00 95.31 297 VAL A O 1
ATOM 2185 N N . GLY A 1 298 ? -15.634 -13.107 -2.290 1.00 95.38 298 GLY A N 1
ATOM 2186 C CA . GLY A 1 298 ? -14.999 -14.058 -1.391 1.00 95.38 298 GLY A CA 1
ATOM 2187 C C . GLY A 1 298 ? -13.649 -14.609 -1.860 1.00 95.38 298 GLY A C 1
ATOM 2188 O O . GLY A 1 298 ? -13.199 -14.383 -2.985 1.00 95.38 298 GLY A O 1
ATOM 2189 N N . PRO A 1 299 ? -12.989 -15.413 -1.007 1.00 94.94 299 PRO A N 1
ATOM 2190 C CA . PRO A 1 299 ? -11.594 -15.818 -1.187 1.00 94.94 299 PRO A CA 1
ATOM 2191 C C . PRO A 1 299 ? -11.335 -16.696 -2.416 1.00 94.94 299 PRO A C 1
ATOM 2193 O O . PRO A 1 299 ? -10.191 -16.834 -2.834 1.00 94.94 299 PRO A O 1
ATOM 2196 N N . LYS A 1 300 ? -12.367 -17.325 -2.991 1.00 90.81 300 LYS A N 1
ATOM 2197 C CA . LYS A 1 300 ? -12.214 -18.224 -4.145 1.00 90.81 300 LYS A CA 1
ATOM 2198 C C . LYS A 1 300 ? -11.800 -17.477 -5.419 1.00 90.81 300 LYS A C 1
ATOM 2200 O O . LYS A 1 300 ? -11.115 -18.066 -6.251 1.00 90.81 300 LYS A O 1
ATOM 2205 N N . GLY A 1 301 ? -12.226 -16.222 -5.569 1.00 86.88 301 GLY A N 1
ATOM 2206 C CA . GLY A 1 301 ? -11.875 -15.365 -6.707 1.00 86.88 301 GLY A CA 1
ATOM 2207 C C . GLY A 1 301 ? -10.740 -14.387 -6.420 1.00 86.88 301 GLY A C 1
ATOM 2208 O O . GLY A 1 301 ? -10.395 -13.602 -7.296 1.00 86.88 301 GLY A O 1
ATOM 2209 N N . ALA A 1 302 ? -10.176 -14.421 -5.212 1.00 93.38 302 ALA A N 1
ATOM 2210 C CA . ALA A 1 302 ? -9.185 -13.453 -4.782 1.00 93.38 302 ALA A CA 1
ATOM 2211 C C . ALA A 1 302 ? -7.859 -13.643 -5.548 1.00 93.38 302 ALA A C 1
ATOM 2213 O O . ALA A 1 302 ? -7.330 -14.762 -5.593 1.00 93.38 302 ALA A O 1
ATOM 2214 N N . PRO A 1 303 ? -7.295 -12.581 -6.149 1.00 91.38 303 PRO A N 1
ATOM 2215 C CA . PRO A 1 303 ? -6.005 -12.661 -6.813 1.00 91.38 303 PRO A CA 1
ATOM 2216 C C . PRO A 1 303 ? -4.867 -12.841 -5.799 1.00 91.38 303 PRO A C 1
ATOM 2218 O O . PRO A 1 303 ? -4.990 -12.603 -4.599 1.00 91.38 303 PRO A O 1
ATOM 2221 N N . SER A 1 304 ? -3.701 -13.252 -6.291 1.00 89.31 304 SER A N 1
ATOM 2222 C CA . SER A 1 304 ? -2.472 -13.159 -5.497 1.00 89.31 304 SER A CA 1
ATOM 2223 C C . SER A 1 304 ? -2.093 -11.688 -5.315 1.00 89.31 304 SER A C 1
ATOM 2225 O O . SER A 1 304 ? -2.166 -10.932 -6.281 1.00 89.31 304 SER A O 1
ATOM 2227 N N . LEU A 1 305 ? -1.562 -11.314 -4.144 1.00 87.94 305 LEU A N 1
ATOM 2228 C CA . LEU A 1 305 ? -0.923 -10.003 -3.905 1.00 87.94 305 LEU A CA 1
ATOM 2229 C C . LEU A 1 305 ? 0.083 -9.618 -4.995 1.00 87.94 305 LEU A C 1
ATOM 2231 O O . LEU A 1 305 ? 0.283 -8.453 -5.308 1.00 87.94 305 LEU A O 1
ATOM 2235 N N . SER A 1 306 ? 0.711 -10.616 -5.618 1.00 85.12 306 SER A N 1
ATOM 2236 C CA . SER A 1 306 ? 1.645 -10.410 -6.723 1.00 85.12 306 SER A CA 1
ATOM 2237 C C . SER A 1 306 ? 1.039 -9.771 -7.973 1.00 85.12 306 SER A C 1
ATOM 2239 O O . SER A 1 306 ? 1.778 -9.514 -8.921 1.00 85.12 306 SER A O 1
ATOM 2241 N N . LYS A 1 307 ? -0.290 -9.667 -8.035 1.00 89.25 307 LYS A N 1
ATOM 2242 C CA . LYS A 1 307 ? -1.038 -9.119 -9.163 1.00 89.25 307 LYS A CA 1
ATOM 2243 C C . LYS A 1 307 ? -1.325 -7.633 -9.036 1.00 89.25 307 LYS A C 1
ATOM 2245 O O . LYS A 1 307 ? -1.659 -7.074 -10.068 1.00 89.25 307 LYS A O 1
ATOM 2250 N N . ALA A 1 308 ? -1.150 -7.044 -7.852 1.00 91.06 308 ALA A N 1
ATOM 2251 C CA . ALA A 1 308 ? -1.184 -5.600 -7.684 1.00 91.06 308 ALA A CA 1
ATOM 2252 C C . ALA A 1 308 ? -0.210 -4.922 -8.655 1.00 91.06 308 ALA A C 1
ATOM 2254 O O . ALA A 1 308 ? 0.841 -5.497 -8.978 1.00 91.06 308 ALA A O 1
ATOM 2255 N N . ASP A 1 309 ? -0.551 -3.716 -9.093 1.00 87.56 309 ASP A N 1
ATOM 2256 C CA . ASP A 1 309 ? 0.283 -2.860 -9.921 1.00 87.56 309 ASP A CA 1
ATOM 2257 C C . ASP A 1 309 ? 1.308 -2.104 -9.076 1.00 87.56 309 ASP A C 1
ATOM 2259 O O . ASP A 1 309 ? 1.150 -1.860 -7.882 1.00 87.56 309 ASP A O 1
ATOM 2263 N N . HIS A 1 310 ? 2.448 -1.808 -9.701 1.00 87.38 310 HIS A N 1
ATOM 2264 C CA . HIS A 1 310 ? 3.634 -1.297 -9.023 1.00 87.38 310 HIS A CA 1
ATOM 2265 C C . HIS A 1 310 ? 4.134 -0.026 -9.672 1.00 87.38 310 HIS A C 1
ATOM 2267 O O . HIS A 1 310 ? 4.254 0.054 -10.894 1.00 87.38 310 HIS A O 1
ATOM 2273 N N . PHE A 1 311 ? 4.564 0.919 -8.840 1.00 84.25 311 PHE A N 1
ATOM 2274 C CA . PHE A 1 311 ? 5.274 2.100 -9.295 1.00 84.25 311 PHE A CA 1
ATOM 2275 C C . PHE A 1 311 ? 6.550 1.706 -10.047 1.00 84.25 311 PHE A C 1
ATOM 2277 O O . PHE A 1 311 ? 7.383 0.927 -9.572 1.00 84.25 311 PHE A O 1
ATOM 2284 N N . SER A 1 312 ? 6.723 2.293 -11.229 1.00 78.62 312 SER A N 1
ATOM 2285 C CA . SER A 1 312 ? 7.804 1.964 -12.169 1.00 78.62 312 SER A CA 1
ATOM 2286 C C . SER A 1 312 ? 9.216 2.225 -11.626 1.00 78.62 312 SER A C 1
ATOM 2288 O O . SER A 1 312 ? 10.170 1.551 -12.021 1.00 78.62 312 SER A O 1
ATOM 2290 N N . CYS A 1 313 ? 9.364 3.169 -10.695 1.00 74.56 313 CYS A N 1
ATOM 2291 C CA . CYS A 1 313 ? 10.633 3.488 -10.037 1.00 74.56 313 CYS A CA 1
ATOM 2292 C C . CYS A 1 313 ? 11.060 2.481 -8.958 1.00 74.56 313 CYS A C 1
ATOM 2294 O O . CYS A 1 313 ? 12.184 2.571 -8.458 1.00 74.56 313 CYS A O 1
ATOM 2296 N N . GLY A 1 314 ? 10.193 1.531 -8.595 1.00 78.06 314 GLY A N 1
ATOM 2297 C CA . GLY A 1 314 ? 10.392 0.672 -7.432 1.00 78.06 314 GLY A CA 1
ATOM 2298 C C . GLY A 1 314 ? 10.215 1.414 -6.100 1.00 78.06 314 GLY A C 1
ATOM 2299 O O . GLY A 1 314 ? 9.827 2.578 -6.053 1.00 78.06 314 GLY A O 1
ATOM 2300 N N . GLY A 1 315 ? 10.498 0.716 -4.998 1.00 81.31 315 GLY A N 1
ATOM 2301 C CA . GLY A 1 315 ? 10.169 1.179 -3.646 1.00 81.31 315 GLY A CA 1
ATOM 2302 C C . GLY A 1 315 ? 8.724 0.861 -3.250 1.00 81.31 315 GLY A C 1
ATOM 2303 O O . GLY A 1 315 ? 7.901 0.521 -4.097 1.00 81.31 315 GLY A O 1
ATOM 2304 N N . GLY A 1 316 ? 8.447 0.938 -1.950 1.00 87.88 316 GLY A N 1
ATOM 2305 C CA . GLY A 1 316 ? 7.195 0.481 -1.353 1.00 87.88 316 GLY A CA 1
ATOM 2306 C C . GLY A 1 316 ? 7.176 -1.032 -1.107 1.00 87.88 316 GLY A C 1
ATOM 2307 O O . GLY A 1 316 ? 7.855 -1.811 -1.784 1.00 87.88 316 GLY A O 1
ATOM 2308 N N . VAL A 1 317 ? 6.388 -1.451 -0.123 1.00 90.69 317 VAL A N 1
ATOM 2309 C CA . VAL A 1 317 ? 6.116 -2.849 0.227 1.00 90.69 317 VAL A CA 1
ATOM 2310 C C . VAL A 1 317 ? 4.637 -3.117 -0.037 1.00 90.69 317 VAL A C 1
ATOM 2312 O O . VAL A 1 317 ? 3.782 -2.666 0.713 1.00 90.69 317 VAL A O 1
ATOM 2315 N N . TYR A 1 318 ? 4.342 -3.830 -1.120 1.00 92.06 318 TYR A N 1
ATOM 2316 C CA . TYR A 1 318 ? 2.985 -4.042 -1.637 1.00 92.06 318 TYR A CA 1
ATOM 2317 C C . TYR A 1 318 ? 2.387 -5.266 -0.977 1.00 92.06 318 TYR A C 1
ATOM 2319 O O . TYR A 1 318 ? 2.492 -6.396 -1.461 1.00 92.06 318 TYR A O 1
ATOM 2327 N N . ASP A 1 319 ? 1.883 -5.003 0.209 1.00 93.94 319 ASP A N 1
ATOM 2328 C CA . ASP A 1 319 ? 1.485 -6.000 1.180 1.00 93.94 319 ASP A CA 1
ATOM 2329 C C . ASP A 1 319 ? -0.040 -6.025 1.348 1.00 93.94 319 ASP A C 1
ATOM 2331 O O . ASP A 1 319 ? -0.551 -6.943 1.990 1.00 93.94 319 ASP A O 1
ATOM 2335 N N . ILE A 1 320 ? -0.745 -5.058 0.747 1.00 97.06 320 ILE A N 1
ATOM 2336 C CA . ILE A 1 320 ? -2.202 -4.938 0.682 1.00 97.06 320 ILE A CA 1
ATOM 2337 C C . ILE A 1 320 ? -2.582 -4.587 -0.769 1.00 97.06 320 ILE A C 1
ATOM 2339 O O . ILE A 1 320 ? -1.815 -3.931 -1.482 1.00 97.06 320 ILE A O 1
ATOM 2343 N N . TYR A 1 321 ? -3.702 -5.127 -1.232 1.00 96.81 321 TYR A N 1
ATOM 2344 C CA . TYR A 1 321 ? -4.229 -4.917 -2.572 1.00 96.81 321 TYR A CA 1
ATOM 2345 C C . TYR A 1 321 ? -5.752 -4.992 -2.545 1.00 96.81 321 TYR A C 1
ATOM 2347 O O . TYR A 1 321 ? -6.299 -6.098 -2.426 1.00 96.81 321 TYR A O 1
ATOM 2355 N N . GLN A 1 322 ? -6.402 -3.844 -2.708 1.00 97.50 322 GLN A N 1
ATOM 2356 C CA . GLN A 1 322 ? -7.821 -3.754 -3.013 1.00 97.50 322 GLN A CA 1
ATOM 2357 C C . GLN A 1 322 ? -8.031 -4.112 -4.484 1.00 97.50 322 GLN A C 1
ATOM 2359 O O . GLN A 1 322 ? -7.576 -3.426 -5.394 1.00 97.50 322 GLN A O 1
ATOM 2364 N N . TYR A 1 323 ? -8.686 -5.239 -4.738 1.00 95.88 323 TYR A N 1
ATOM 2365 C CA . TYR A 1 323 ? -8.849 -5.763 -6.096 1.00 95.88 323 TYR A CA 1
ATOM 2366 C C . TYR A 1 323 ? -10.282 -5.662 -6.606 1.00 95.88 323 TYR A C 1
ATOM 2368 O O . TYR A 1 323 ? -10.559 -6.113 -7.713 1.00 95.88 323 TYR A O 1
ATOM 2376 N N . SER A 1 324 ? -11.221 -5.183 -5.794 1.00 96.25 324 SER A N 1
ATOM 2377 C CA . SER A 1 324 ? -12.608 -5.034 -6.216 1.00 96.25 324 SER A CA 1
ATOM 2378 C C . SER A 1 324 ? -13.357 -4.093 -5.289 1.00 96.25 324 SER A C 1
ATOM 2380 O O . SER A 1 324 ? -13.446 -4.367 -4.094 1.00 96.25 324 SER A O 1
ATOM 2382 N N . GLN A 1 325 ? -14.013 -3.094 -5.866 1.00 94.75 325 GLN A N 1
ATOM 2383 C CA . GLN A 1 325 ? -14.910 -2.206 -5.138 1.00 94.75 325 GLN A CA 1
ATOM 2384 C C . GLN A 1 325 ? -16.322 -2.787 -5.024 1.00 94.75 325 GLN A C 1
ATOM 2386 O O . GLN A 1 325 ? -16.806 -3.538 -5.884 1.00 94.75 325 GLN A O 1
ATOM 2391 N N . ALA A 1 326 ? -17.022 -2.382 -3.973 1.00 93.06 326 ALA A N 1
ATOM 2392 C CA . ALA A 1 326 ? -18.319 -2.875 -3.557 1.00 93.06 326 ALA A CA 1
ATOM 2393 C C . ALA A 1 326 ? -19.384 -2.700 -4.642 1.00 93.06 326 ALA A C 1
ATOM 2395 O O . ALA A 1 326 ? -20.206 -3.592 -4.878 1.00 93.06 326 ALA A O 1
ATOM 2396 N N . GLN A 1 327 ? -19.327 -1.574 -5.357 1.00 92.00 327 GLN A N 1
ATOM 2397 C CA . GLN A 1 327 ? -20.244 -1.232 -6.444 1.00 92.00 327 GLN A CA 1
ATOM 2398 C C . GLN A 1 327 ? -20.221 -2.235 -7.604 1.00 92.00 327 GLN A C 1
ATOM 2400 O O . GLN A 1 327 ? -21.255 -2.462 -8.233 1.00 92.00 327 GLN A O 1
ATOM 2405 N N . TYR A 1 328 ? -19.089 -2.900 -7.854 1.00 90.50 328 TYR A N 1
ATOM 2406 C CA . TYR A 1 328 ? -18.958 -3.848 -8.964 1.00 90.50 328 TYR A CA 1
ATOM 2407 C C . TYR A 1 328 ? -19.409 -5.268 -8.616 1.00 90.50 328 TYR A C 1
ATOM 2409 O O . TYR A 1 328 ? -19.723 -6.059 -9.505 1.00 90.50 328 TYR A O 1
ATOM 2417 N N . ILE A 1 329 ? -19.492 -5.588 -7.325 1.00 91.00 329 ILE A N 1
ATOM 2418 C CA . ILE A 1 329 ? -19.885 -6.912 -6.809 1.00 91.00 329 ILE A CA 1
ATOM 2419 C C . ILE A 1 329 ? -21.182 -6.864 -5.978 1.00 91.00 329 ILE A C 1
ATOM 2421 O O . ILE A 1 329 ? -21.612 -7.869 -5.392 1.00 91.00 329 ILE A O 1
ATOM 2425 N N . GLY A 1 330 ? -21.822 -5.691 -5.938 1.00 92.06 330 GLY A N 1
ATOM 2426 C CA . GLY A 1 330 ? -23.093 -5.405 -5.277 1.00 92.06 330 GLY A CA 1
ATOM 2427 C C . GLY A 1 330 ? -23.067 -5.560 -3.755 1.00 92.06 330 GLY A C 1
ATOM 2428 O O . GLY A 1 330 ? -24.089 -5.954 -3.180 1.00 92.06 330 GLY A O 1
ATOM 2429 N N . THR A 1 331 ? -21.913 -5.396 -3.110 1.00 93.44 331 THR A N 1
ATOM 2430 C CA . THR A 1 331 ? -21.709 -5.504 -1.651 1.00 93.44 331 THR A CA 1
ATOM 2431 C C . THR A 1 331 ? -21.758 -4.121 -0.991 1.00 93.44 331 THR A C 1
ATOM 2433 O O . THR A 1 331 ? -22.021 -3.118 -1.644 1.00 93.44 331 THR A O 1
ATOM 2436 N N . ASN A 1 332 ? -21.540 -4.078 0.323 1.00 91.69 332 ASN A N 1
ATOM 2437 C CA . ASN A 1 332 ? -21.265 -2.870 1.109 1.00 91.69 332 ASN A CA 1
ATOM 2438 C C . ASN A 1 332 ? -19.825 -2.882 1.670 1.00 91.69 332 ASN A C 1
ATOM 2440 O O . ASN A 1 332 ? -19.539 -2.258 2.688 1.00 91.69 332 ASN A O 1
ATOM 2444 N N . PHE A 1 333 ? -18.953 -3.675 1.046 1.00 95.38 333 PHE A N 1
ATOM 2445 C CA . PHE A 1 333 ? -17.555 -3.852 1.414 1.00 95.38 333 PHE A CA 1
ATOM 2446 C C . PHE A 1 333 ? -16.728 -4.063 0.154 1.00 95.38 333 PHE A C 1
ATOM 2448 O O . PHE A 1 333 ? -17.167 -4.790 -0.749 1.00 95.38 333 PHE A O 1
ATOM 2455 N N . ASP A 1 334 ? -15.546 -3.472 0.127 1.00 96.94 334 ASP A N 1
ATOM 2456 C CA . ASP A 1 334 ? -14.551 -3.705 -0.911 1.00 96.94 334 ASP A CA 1
ATOM 2457 C C . ASP A 1 334 ? -13.789 -4.996 -0.585 1.00 96.94 334 ASP A C 1
ATOM 2459 O O . ASP A 1 334 ? -13.905 -5.551 0.514 1.00 96.94 334 ASP A O 1
ATOM 2463 N N . GLN A 1 335 ? -13.085 -5.561 -1.563 1.00 97.69 335 GLN A N 1
ATOM 2464 C CA . GLN A 1 335 ? -12.342 -6.802 -1.374 1.00 97.69 335 GLN A CA 1
ATOM 2465 C C . GLN A 1 335 ? -10.846 -6.586 -1.490 1.00 97.69 335 GLN A C 1
ATOM 2467 O O . GLN A 1 335 ? -10.344 -6.160 -2.530 1.00 97.69 335 GLN A O 1
ATOM 2472 N N . ASP A 1 336 ? -10.149 -7.071 -0.468 1.00 97.81 336 ASP A N 1
ATOM 2473 C CA . ASP A 1 336 ? -8.703 -6.996 -0.374 1.00 97.81 336 ASP A CA 1
ATOM 2474 C C . ASP A 1 336 ? -8.055 -8.367 -0.386 1.00 97.81 336 ASP A C 1
ATOM 2476 O O . ASP A 1 336 ? -8.626 -9.401 -0.004 1.00 97.81 336 ASP A O 1
ATOM 2480 N N . VAL A 1 337 ? -6.776 -8.359 -0.721 1.00 96.75 337 VAL A N 1
ATOM 2481 C CA . VAL A 1 337 ? -5.843 -9.382 -0.284 1.00 96.75 337 VAL A CA 1
ATOM 2482 C C . VAL A 1 337 ? -4.674 -8.731 0.430 1.00 96.75 337 VAL A C 1
ATOM 2484 O O . VAL A 1 337 ? -4.163 -7.709 -0.005 1.00 96.75 337 VAL A O 1
ATOM 2487 N N . ALA A 1 338 ? -4.227 -9.338 1.527 1.00 96.44 338 ALA A N 1
ATOM 2488 C CA . ALA A 1 338 ? -3.132 -8.790 2.315 1.00 96.44 338 ALA A CA 1
ATOM 2489 C C . ALA A 1 338 ? -2.213 -9.864 2.891 1.00 96.44 338 ALA A C 1
ATOM 2491 O O . ALA A 1 338 ? -2.591 -11.022 3.093 1.00 96.44 338 ALA A O 1
ATOM 2492 N N . ASN A 1 339 ? -0.978 -9.475 3.172 1.00 94.44 339 ASN A N 1
ATOM 2493 C CA . ASN A 1 339 ? 0.016 -10.326 3.790 1.00 94.44 339 ASN A CA 1
ATOM 2494 C C . ASN A 1 339 ? -0.207 -10.296 5.304 1.00 94.44 339 ASN A C 1
ATOM 2496 O O . ASN A 1 339 ? -0.015 -9.283 5.963 1.00 94.44 339 ASN A O 1
ATOM 2500 N N . LEU A 1 340 ? -0.558 -11.426 5.920 1.00 93.00 340 LEU A N 1
ATOM 2501 C CA . LEU A 1 340 ? -0.777 -11.454 7.378 1.00 93.00 340 LEU A CA 1
ATOM 2502 C C . LEU A 1 340 ? 0.493 -11.198 8.205 1.00 93.00 340 LEU A C 1
ATOM 2504 O O . LEU A 1 340 ? 0.411 -11.072 9.427 1.00 93.00 340 LEU A O 1
ATOM 2508 N N . LYS A 1 341 ? 1.664 -11.152 7.560 1.00 92.50 341 LYS A N 1
ATOM 2509 C CA . LYS A 1 341 ? 2.937 -10.767 8.177 1.00 92.50 341 LYS A CA 1
ATOM 2510 C C . LYS A 1 341 ? 3.260 -9.283 8.009 1.00 92.50 341 LYS A C 1
ATOM 2512 O O . LYS A 1 341 ? 4.324 -8.872 8.471 1.00 92.50 341 LYS A O 1
ATOM 2517 N N . THR A 1 342 ? 2.391 -8.500 7.369 1.00 93.88 342 THR A N 1
ATOM 2518 C CA . THR A 1 342 ? 2.562 -7.053 7.263 1.00 93.88 342 THR A CA 1
ATOM 2519 C C . THR A 1 342 ? 2.723 -6.460 8.658 1.00 93.88 342 THR A C 1
ATOM 2521 O O . THR A 1 342 ? 1.916 -6.738 9.556 1.00 93.88 342 THR A O 1
ATOM 2524 N N . PRO A 1 343 ? 3.793 -5.687 8.893 1.00 93.69 343 PRO A N 1
ATOM 2525 C CA . PRO A 1 343 ? 4.037 -5.114 10.200 1.00 93.69 343 PRO A CA 1
ATOM 2526 C C . PRO A 1 343 ? 2.950 -4.088 10.536 1.00 93.69 343 PRO A C 1
ATOM 2528 O O . PRO A 1 343 ? 2.498 -3.331 9.681 1.00 93.69 343 PRO A O 1
ATOM 2531 N N . GLY A 1 344 ? 2.543 -4.056 11.803 1.00 96.12 344 GLY A N 1
ATOM 2532 C CA . GLY A 1 344 ? 1.601 -3.057 12.307 1.00 96.12 344 GLY A CA 1
ATOM 2533 C C . GLY A 1 344 ? 0.121 -3.357 12.089 1.00 96.12 344 GLY A C 1
ATOM 2534 O O . GLY A 1 344 ? -0.697 -2.517 12.456 1.00 96.12 344 GLY A O 1
ATOM 2535 N N . LEU A 1 345 ? -0.248 -4.530 11.567 1.00 97.31 345 LEU A N 1
ATOM 2536 C CA . LEU A 1 345 ? -1.642 -4.973 11.599 1.00 97.31 345 LEU A CA 1
ATOM 2537 C C . LEU A 1 345 ? -2.116 -5.172 13.053 1.00 97.31 345 LEU A C 1
ATOM 2539 O O . LEU A 1 345 ? -1.511 -5.929 13.818 1.00 97.31 345 LEU A O 1
ATOM 2543 N N . LEU A 1 346 ? -3.218 -4.523 13.427 1.00 93.50 346 LEU A N 1
ATOM 2544 C CA . LEU A 1 346 ? -3.882 -4.680 14.724 1.00 93.50 346 LEU A CA 1
ATOM 2545 C C . LEU A 1 346 ? -4.638 -6.009 14.801 1.00 93.50 346 LEU A C 1
ATOM 2547 O O . LEU A 1 346 ? -5.105 -6.514 13.787 1.00 93.50 346 LEU A O 1
ATOM 2551 N N . GLY A 1 347 ? -4.815 -6.553 16.007 1.00 77.69 347 GLY A N 1
ATOM 2552 C CA . GLY A 1 347 ? -5.611 -7.768 16.262 1.00 77.69 347 GLY A CA 1
ATOM 2553 C C . GLY A 1 347 ? -4.850 -8.841 17.018 1.00 77.69 347 GLY A C 1
ATOM 2554 O O . GLY A 1 347 ? -3.694 -9.124 16.642 1.00 77.69 347 GLY A O 1
#

Sequence (347 aa):
MRKLSKVAALSVVTLSFSVPVGAFAAAPHATAASSSHGCPAGDVCIYPGASWNNNKPSLKYYSYGAHNLKNQFNKHRVYNNQTGGATVQLCTRSNGGGCGALHSPGWYCDENLTPIYSIKLARHVTTTPSAWGVDTTETITQAHVNAIKSRAGAVPKVWGRYVSDCLPSHCGGNMTPGEVTVAKKNGIKIFLLAADLGDDSTAKEGTADGQLAVKDAKANAKAPAGTLIVKDIEDTVSSSYLTAWFTAVKKGGYLPGFYLNATHSDVTAAFCSATKTPGFSSSIIDSYEPEPSGATVGPKGAPSLSKADHFSCGGGVYDIYQYSQAQYIGTNFDQDVANLKTPGLLG

Organism: NCBI:txid657409

Secondary structure (DSSP, 8-state):
------PPPP--------------------PPPPPBTTBPTT-EEE-SSSS-GGG--SEEE-SSEEEE--S--SEEEEEE--STT-EEEEESSGGG-SB---B-TT-EEEEE-TT--EEEEE-------EEEEEEESS---HHHHHHHHHHHSS--SEEEEEEES--HHHHS----HHHHHHHHHTT-EEEEEE---S-TT-HHHHHHHHHHHHHHHHHTS-PPTT-EEEEE--S---HHHHHHHHHHHHHTTSEEEEEE-TTSHHHHHHHHHHTTSTTGGG-EEEE-----TTPPSSGGGPPPGGGS---TT--SEEEEEEEE-HHHHT-SSEEEEEETT-TT-B-

InterPro domains:
  IPR015020 Rv2525c-like, glycoside hydrolase-like domain [PF08924] (158-271)
  IPR017853 Glycoside hydrolase superfamily [SSF51445] (131-278)